Protein AF-A0A437DE95-F1 (afdb_monomer_lite)

pLDDT: mean 77.66, std 19.23, range [30.8, 97.75]

Sequence (355 aa):
MSWLFGLNKGQPEPPPGLPEPPPPPPPPAGGSSGGGDKPKDKWSNFDPTGLERAAQAAKELDKSRHAKEALDLARMQESTSQMEYQTKIKEYEAAVEQLKGDQIRIQGEERRKTLNEETKQHQARAQYQDKLARQRYEDQLRQQQLLNEENLRKQEESVQKQEAMRKATIEHEMELRHKNELMRIEAETKARARVERENADIIREQIRLKAAEHRQTVLESIKTAGAVFGEGFRAFVSDWDKVTATVAGLTLLAVGVYSARNATGVAGRYIEARLGKPSLVRETSRFTVAEAVKHPIKTAKRLKSKPQDALEGVVLSPSLEERVRDIAIATRNTRQKQAYRNISDVALQNRRCRW

Radius of gyration: 76.85 Å; chains: 1; bounding box: 131×128×203 Å

Organism: Oryzias javanicus (NCBI:txid123683)

Secondary structure (DSSP, 8-state):
-----------PPPPPPPPPPPPPPPPPPP-----------TTTT--HHHHHHHHHHHHHHHTSTTHHHHHHHHHHHHHHHHHHHHHHHHHHHHHHHHHHHHHHHHHHHHHHHHHHHHHHHHHHHHHHHHHHHHHHHHHHHHHHHHHHHHHHHHHHHHHHHHHHHHHHHHHHHHHHHHHHHHHHHHHHHHHHHHHHHHSHHHHHHHHHHHHHHHHHHHHHHHHHHHHHHHHHHHHHHH-HHHHHHHHHHHHHHHHHHHHHHHHHHHHHHHHHHHS-----SS------HHHHHH-HHHHHHHHHSPPPPTTTT----HHHHHHHHHHHHHHHHHHHTT--S--SSTTTGGGSS--

Structure (mmCIF, N/CA/C/O backbone):
data_AF-A0A437DE95-F1
#
_entry.id   AF-A0A437DE95-F1
#
loop_
_atom_site.group_PDB
_atom_site.id
_atom_site.type_symbol
_atom_site.label_atom_id
_atom_site.label_alt_id
_atom_site.label_comp_id
_atom_site.label_asym_id
_atom_site.label_entity_id
_atom_site.label_seq_id
_atom_site.pdbx_PDB_ins_code
_atom_site.Cartn_x
_atom_site.Cartn_y
_atom_site.Cartn_z
_atom_site.occupancy
_atom_site.B_iso_or_equiv
_atom_site.auth_seq_id
_atom_site.auth_comp_id
_atom_site.auth_asym_id
_atom_site.auth_atom_id
_atom_site.pdbx_PDB_model_num
ATOM 1 N N . MET A 1 1 ? -0.455 -57.248 46.719 1.00 40.38 1 MET A N 1
ATOM 2 C CA . MET A 1 1 ? 0.486 -56.299 47.343 1.00 40.38 1 MET A CA 1
ATOM 3 C C . MET A 1 1 ? 0.249 -54.913 46.754 1.00 40.38 1 MET A C 1
ATOM 5 O O . MET A 1 1 ? 0.641 -54.675 45.628 1.00 40.38 1 MET A O 1
ATOM 9 N N . SER A 1 2 ? -0.480 -54.083 47.512 1.00 38.78 2 SER A N 1
ATOM 10 C CA . SER A 1 2 ? -0.192 -52.672 47.831 1.00 38.78 2 SER A CA 1
ATOM 11 C C . SER A 1 2 ? 0.014 -51.601 46.733 1.00 38.78 2 SER A C 1
ATOM 13 O O . SER A 1 2 ? 0.866 -51.751 45.865 1.00 38.78 2 SER A O 1
ATOM 15 N N . TRP A 1 3 ? -0.642 -50.453 46.994 1.00 41.38 3 TRP A N 1
ATOM 16 C CA . TRP A 1 3 ? -0.545 -49.084 46.430 1.00 41.38 3 TRP A CA 1
ATOM 17 C C . TRP A 1 3 ? -1.485 -48.791 45.245 1.00 41.38 3 TRP A C 1
ATOM 19 O O . TRP A 1 3 ? -1.182 -49.087 44.098 1.00 41.38 3 TRP A O 1
ATOM 29 N N . LEU A 1 4 ? -2.751 -48.431 45.514 1.00 42.88 4 LEU A N 1
ATOM 30 C CA . LEU A 1 4 ? -3.264 -47.071 45.826 1.00 42.88 4 LEU A CA 1
ATOM 31 C C . LEU A 1 4 ? -2.976 -46.056 44.707 1.00 42.88 4 LEU A C 1
ATOM 33 O O . LEU A 1 4 ? -1.885 -45.512 44.630 1.00 42.88 4 LEU A O 1
ATOM 37 N N . PHE A 1 5 ? -3.860 -45.951 43.710 1.00 43.31 5 PHE A N 1
ATOM 38 C CA . PHE A 1 5 ? -5.094 -45.134 43.658 1.00 43.31 5 PHE A CA 1
ATOM 39 C C . PHE A 1 5 ? -4.836 -43.644 43.389 1.00 43.31 5 PHE A C 1
ATOM 41 O O . PHE A 1 5 ? -4.457 -42.889 44.275 1.00 43.31 5 PHE A O 1
ATOM 48 N N . GLY A 1 6 ? -5.133 -43.234 42.153 1.00 34.38 6 GLY A N 1
ATOM 49 C CA . GLY A 1 6 ? -5.137 -41.837 41.725 1.00 34.38 6 GLY A CA 1
ATOM 50 C C . GLY A 1 6 ? -5.528 -41.655 40.255 1.00 34.38 6 GLY A C 1
ATOM 51 O O . GLY A 1 6 ? -4.858 -40.919 39.543 1.00 34.38 6 GLY A O 1
ATOM 52 N N . LEU A 1 7 ? -6.570 -42.346 39.768 1.00 40.03 7 LEU A N 1
ATOM 53 C CA . LEU A 1 7 ? -7.178 -42.046 38.463 1.00 40.03 7 LEU A CA 1
ATOM 54 C C . LEU A 1 7 ? -8.401 -41.152 38.683 1.00 40.03 7 LEU A C 1
ATOM 56 O O . LEU A 1 7 ? -9.483 -41.623 39.025 1.00 40.03 7 LEU A O 1
ATOM 60 N N . ASN A 1 8 ? -8.198 -39.853 38.486 1.00 42.25 8 ASN A N 1
ATOM 61 C CA . ASN A 1 8 ? -9.253 -38.854 38.456 1.00 42.25 8 ASN A CA 1
ATOM 62 C C . ASN A 1 8 ? -10.024 -38.999 37.132 1.00 42.25 8 ASN A C 1
ATOM 64 O O . ASN A 1 8 ? -9.515 -38.644 36.068 1.00 42.25 8 ASN A O 1
ATOM 68 N N . LYS A 1 9 ? -11.217 -39.596 37.184 1.00 40.34 9 LYS A N 1
ATOM 69 C CA . LYS A 1 9 ? -12.114 -39.763 36.037 1.00 40.34 9 LYS A CA 1
ATOM 70 C C . LYS A 1 9 ? -13.381 -38.972 36.338 1.00 40.34 9 LYS A C 1
ATOM 72 O O . LYS A 1 9 ? -14.122 -39.314 37.254 1.00 40.34 9 LYS A O 1
ATOM 77 N N . GLY A 1 10 ? -13.558 -37.886 35.592 1.00 40.31 10 GLY A N 1
ATOM 78 C CA . GLY A 1 10 ? -14.671 -36.960 35.736 1.00 40.31 10 GLY A CA 1
ATOM 79 C C . GLY A 1 10 ? -16.031 -37.632 35.562 1.00 40.31 10 GLY A C 1
ATOM 80 O O . GLY A 1 10 ? -16.227 -38.468 34.678 1.00 40.31 10 GLY A O 1
ATOM 81 N N . GLN A 1 11 ? -16.964 -37.215 36.411 1.00 36.66 11 GLN A N 1
ATOM 82 C CA . GLN A 1 11 ? -18.400 -37.382 36.240 1.00 36.66 11 GLN A CA 1
ATOM 83 C C . GLN A 1 11 ? -19.061 -35.994 36.156 1.00 36.66 11 GLN A C 1
ATOM 85 O O . GLN A 1 11 ? -18.488 -35.022 36.651 1.00 36.66 11 GLN A O 1
ATOM 90 N N . PRO A 1 12 ? -20.219 -35.897 35.479 1.00 41.31 12 PRO A N 1
ATOM 91 C CA . PRO A 1 12 ? -20.826 -34.643 35.051 1.00 41.31 12 PRO A CA 1
ATOM 92 C C . PRO A 1 12 ? -21.561 -33.944 36.201 1.00 41.31 12 PRO A C 1
ATOM 94 O O . PRO A 1 12 ? -22.186 -34.592 37.039 1.00 41.31 12 PRO A O 1
ATOM 97 N N . GLU A 1 13 ? -21.497 -32.615 36.211 1.00 41.41 13 GLU A N 1
ATOM 98 C CA . GLU A 1 13 ? -22.177 -31.757 37.184 1.00 41.41 13 GLU A CA 1
ATOM 99 C C . GLU A 1 13 ? -23.712 -31.755 36.987 1.00 41.41 13 GLU A C 1
ATOM 101 O O . GLU A 1 13 ? -24.183 -31.598 35.855 1.00 41.41 13 GLU A O 1
ATOM 106 N N . PRO A 1 14 ? -24.516 -31.903 38.060 1.00 48.47 14 PRO A N 1
ATOM 107 C CA . PRO A 1 14 ? -25.940 -31.564 38.080 1.00 48.47 14 PRO A CA 1
ATOM 108 C C . PRO A 1 14 ? -26.159 -30.054 38.368 1.00 48.47 14 PRO A C 1
ATOM 110 O O . PRO A 1 14 ? -25.242 -29.382 38.837 1.00 48.47 14 PRO A O 1
ATOM 113 N N . PRO A 1 15 ? -27.348 -29.489 38.066 1.00 49.81 15 PRO A N 1
ATOM 114 C CA . PRO A 1 15 ? -27.575 -28.039 37.977 1.00 49.81 15 PRO A CA 1
ATOM 115 C C . PRO A 1 15 ? -27.468 -27.310 39.333 1.00 49.81 15 PRO A C 1
ATOM 117 O O . PRO A 1 15 ? -27.673 -27.936 40.375 1.00 49.81 15 PRO A O 1
ATOM 120 N N . PRO A 1 16 ? -27.204 -25.983 39.347 1.00 50.25 16 PRO A N 1
ATOM 121 C CA . PRO A 1 16 ? -26.985 -25.242 40.582 1.00 50.25 16 PRO A CA 1
ATOM 122 C C . PRO A 1 16 ? -28.270 -25.149 41.409 1.00 50.25 16 PRO A C 1
ATOM 124 O O . PRO A 1 16 ? -29.270 -24.562 40.988 1.00 50.25 16 PRO A O 1
ATOM 127 N N . GLY A 1 17 ? -28.211 -25.752 42.596 1.00 44.91 17 GLY A N 1
ATOM 128 C CA . GLY A 1 17 ? -29.190 -25.625 43.664 1.00 44.91 17 GLY A CA 1
ATOM 129 C C . GLY A 1 17 ? -29.107 -24.271 44.371 1.00 44.91 17 GLY A C 1
ATOM 130 O O . GLY A 1 17 ? -28.103 -23.566 44.326 1.00 44.91 17 GLY A O 1
ATOM 131 N N . LEU A 1 18 ? -30.227 -23.930 44.998 1.00 45.94 18 LEU A N 1
ATOM 132 C CA . LEU A 1 18 ? -30.523 -22.717 45.759 1.00 45.94 18 LEU A CA 1
ATOM 133 C C . LEU A 1 18 ? -29.441 -22.370 46.808 1.00 45.94 18 LEU A C 1
ATOM 135 O O . LEU A 1 18 ? -28.833 -23.281 47.367 1.00 45.94 18 LEU A O 1
ATOM 139 N N . PRO A 1 19 ? -29.230 -21.079 47.133 1.00 46.88 19 PRO A N 1
ATOM 140 C CA . PRO A 1 19 ? -28.241 -20.671 48.129 1.00 46.88 19 PRO A CA 1
ATOM 141 C C . PRO A 1 19 ? -28.628 -21.129 49.548 1.00 46.88 19 PRO A C 1
ATOM 143 O O . PRO A 1 19 ? -29.730 -20.843 50.022 1.00 46.88 19 PRO A O 1
ATOM 146 N N . GLU A 1 20 ? -27.699 -21.809 50.227 1.00 49.44 20 GLU A N 1
ATOM 147 C CA . GLU A 1 20 ? -27.746 -22.095 51.668 1.00 49.44 20 GLU A CA 1
ATOM 148 C C . GLU A 1 20 ? -27.709 -20.794 52.500 1.00 49.44 20 GLU A C 1
ATOM 150 O O . GLU A 1 20 ? -27.017 -19.839 52.128 1.00 49.44 20 GLU A O 1
ATOM 155 N N . PRO A 1 21 ? -28.422 -20.727 53.640 1.00 49.84 21 PRO A N 1
ATOM 156 C CA . PRO A 1 21 ? -28.334 -19.598 54.562 1.00 49.84 21 PRO A CA 1
ATOM 157 C C . PRO A 1 21 ? -26.993 -19.594 55.331 1.00 49.84 21 PRO A C 1
ATOM 159 O O . PRO A 1 21 ? -26.462 -20.661 55.644 1.00 49.84 21 PRO A O 1
ATOM 162 N N . PRO A 1 22 ? -26.438 -18.412 55.672 1.00 58.47 22 PRO A N 1
ATOM 163 C CA . PRO A 1 22 ? -25.139 -18.305 56.337 1.00 58.47 22 PRO A CA 1
ATOM 164 C C . PRO A 1 22 ? -25.169 -18.817 57.792 1.00 58.47 22 PRO A C 1
ATOM 166 O O . PRO A 1 22 ? -26.211 -18.735 58.451 1.00 58.47 22 PRO A O 1
ATOM 169 N N . PRO A 1 23 ? -24.028 -19.303 58.326 1.00 59.19 23 PRO A N 1
ATOM 170 C CA . PRO A 1 23 ? -23.931 -19.763 59.708 1.00 59.19 23 PRO A CA 1
ATOM 171 C C . PRO A 1 23 ? -24.075 -18.599 60.710 1.00 59.19 23 PRO A C 1
ATOM 173 O O . PRO A 1 23 ? -23.676 -17.470 60.408 1.00 59.19 23 PRO A O 1
ATOM 176 N N . PRO A 1 24 ? -24.627 -18.850 61.914 1.00 54.25 24 PRO A N 1
ATOM 177 C CA . PRO A 1 24 ? -24.829 -17.816 62.924 1.00 54.25 24 PRO A CA 1
ATOM 178 C C . PRO A 1 24 ? -23.494 -17.308 63.513 1.00 54.25 24 PRO A C 1
ATOM 180 O O . PRO A 1 24 ? -22.538 -18.081 63.623 1.00 54.25 24 PRO A O 1
ATOM 183 N N . PRO A 1 25 ? -23.415 -16.023 63.917 1.00 58.41 25 PRO A N 1
ATOM 184 C CA . PRO A 1 25 ? -22.201 -15.437 64.484 1.00 58.41 25 PRO A CA 1
ATOM 185 C C . PRO A 1 25 ? -21.901 -15.948 65.910 1.00 58.41 25 PRO A C 1
ATOM 187 O O . PRO A 1 25 ? -22.822 -16.344 66.631 1.00 58.41 25 PRO A O 1
ATOM 190 N N . PRO A 1 26 ? -20.623 -15.920 66.345 1.00 56.47 26 PRO A N 1
ATOM 191 C CA . PRO A 1 26 ? -20.221 -16.331 67.691 1.00 56.47 26 PRO A CA 1
ATOM 192 C C . PRO A 1 26 ? -20.694 -15.334 68.772 1.00 56.47 26 PRO A C 1
ATOM 194 O O . PRO A 1 26 ? -20.862 -14.146 68.482 1.00 56.47 26 PRO A O 1
ATOM 197 N N . PRO A 1 27 ? -20.896 -15.788 70.026 1.00 46.00 27 PRO A N 1
ATOM 198 C CA . PRO A 1 27 ? -21.398 -14.943 71.109 1.00 46.00 27 PRO A CA 1
ATOM 199 C C . PRO A 1 27 ? -20.341 -13.925 71.582 1.00 46.00 27 PRO A C 1
ATOM 201 O O . PRO A 1 27 ? -19.143 -14.222 71.540 1.00 46.00 27 PRO A O 1
ATOM 204 N N . PRO A 1 28 ? -20.751 -12.735 72.065 1.00 42.91 28 PRO A N 1
ATOM 205 C CA . PRO A 1 28 ? -19.817 -11.721 72.536 1.00 42.91 28 PRO A CA 1
ATOM 206 C C . PRO A 1 28 ? -19.211 -12.085 73.898 1.00 42.91 28 PRO A C 1
ATOM 208 O O . PRO A 1 28 ? -19.885 -12.590 74.798 1.00 42.91 28 PRO A O 1
ATOM 211 N N . ALA A 1 29 ? -17.917 -11.793 74.031 1.00 39.75 29 ALA A N 1
ATOM 212 C CA . ALA A 1 29 ? -17.139 -11.920 75.255 1.00 39.75 29 ALA A CA 1
ATOM 213 C C . ALA A 1 29 ? -17.596 -10.912 76.323 1.00 39.75 29 ALA A C 1
ATOM 215 O O . ALA A 1 29 ? -17.924 -9.763 76.026 1.00 39.75 29 ALA A O 1
ATOM 216 N N . GLY A 1 30 ? -17.605 -11.372 77.575 1.00 35.47 30 GLY A N 1
ATOM 217 C CA . GLY A 1 30 ? -18.101 -10.638 78.731 1.00 35.47 30 GLY A CA 1
ATOM 218 C C . GLY A 1 30 ? -17.293 -9.392 79.095 1.00 35.47 30 GLY A C 1
ATOM 219 O O . GLY A 1 30 ? -16.063 -9.396 79.103 1.00 35.47 30 GLY A O 1
ATOM 220 N N . GLY A 1 31 ? -18.027 -8.353 79.490 1.00 30.80 31 GLY A N 1
ATOM 221 C CA . GLY A 1 31 ? -17.543 -7.217 80.262 1.00 30.80 31 GLY A CA 1
ATOM 222 C C . GLY A 1 31 ? -18.367 -7.109 81.541 1.00 30.80 31 GLY A C 1
ATOM 223 O O . GLY A 1 31 ? -19.566 -6.853 81.494 1.00 30.80 31 GLY A O 1
ATOM 224 N N . SER A 1 32 ? -17.718 -7.361 82.675 1.00 36.44 32 SER A N 1
ATOM 225 C CA . SER A 1 32 ? -18.261 -7.201 84.024 1.00 36.44 32 SER A CA 1
ATOM 226 C C . SER A 1 32 ? -18.449 -5.718 84.350 1.00 36.44 32 SER A C 1
ATOM 228 O O . SER A 1 32 ? -17.493 -4.950 84.267 1.00 36.44 32 SER A O 1
ATOM 230 N N . SER A 1 33 ? -19.653 -5.325 84.766 1.00 30.98 33 SER A N 1
ATOM 231 C CA . SER A 1 33 ? -19.854 -4.153 85.619 1.00 30.98 33 SER A CA 1
ATOM 232 C C . SER A 1 33 ? -21.145 -4.300 86.424 1.00 30.98 33 SER A C 1
ATOM 234 O O . SER A 1 33 ? -22.241 -4.247 85.879 1.00 30.98 33 SER A O 1
ATOM 236 N N . GLY A 1 34 ? -20.954 -4.547 87.722 1.00 37.53 34 GLY A N 1
ATOM 237 C CA . GLY A 1 34 ? -21.698 -3.966 88.840 1.00 37.53 34 GLY A CA 1
ATOM 238 C C . GLY A 1 34 ? -23.226 -3.929 88.801 1.00 37.53 34 GLY A C 1
ATOM 239 O O . GLY A 1 34 ? -23.822 -3.093 88.133 1.00 37.53 34 GLY A O 1
ATOM 240 N N . GLY A 1 35 ? -23.837 -4.700 89.699 1.00 34.78 35 GLY A N 1
ATOM 241 C CA . GLY A 1 35 ? -25.203 -4.457 90.164 1.00 34.78 35 GLY A CA 1
ATOM 242 C C . GLY A 1 35 ? -25.940 -5.761 90.382 1.00 34.78 35 GLY A C 1
ATOM 243 O O . GLY A 1 35 ? -26.453 -6.344 89.437 1.00 34.78 35 GLY A O 1
ATOM 244 N N . GLY A 1 36 ? -25.923 -6.254 91.620 1.00 49.72 36 GLY A N 1
ATOM 245 C CA . GLY A 1 36 ? -26.588 -7.498 91.972 1.00 49.72 36 GLY A CA 1
ATOM 246 C C . GLY A 1 36 ? -28.084 -7.440 91.696 1.00 49.72 36 GLY A C 1
ATOM 247 O O . GLY A 1 36 ? -28.731 -6.449 92.005 1.00 49.72 36 GLY A O 1
ATOM 248 N N . ASP A 1 37 ? -28.633 -8.541 91.203 1.00 40.69 37 ASP A N 1
ATOM 249 C CA . ASP A 1 37 ? -30.051 -8.816 91.345 1.00 40.69 37 ASP A CA 1
ATOM 250 C C . ASP A 1 37 ? -30.224 -10.316 91.572 1.00 40.69 37 ASP A C 1
ATOM 252 O O . ASP A 1 37 ? -29.889 -11.165 90.743 1.00 40.69 37 ASP A O 1
ATOM 256 N N . LYS A 1 38 ? -30.707 -10.629 92.776 1.00 56.09 38 LYS A N 1
ATOM 257 C CA . LYS A 1 38 ? -31.313 -11.917 93.114 1.00 56.09 38 LYS A CA 1
ATOM 258 C C . LYS A 1 38 ? -32.415 -12.217 92.086 1.00 56.09 38 LYS A C 1
ATOM 260 O O . LYS A 1 38 ? -32.968 -11.271 91.522 1.00 56.09 38 LYS A O 1
ATOM 265 N N . PRO A 1 39 ? -32.802 -13.485 91.859 1.00 53.59 39 PRO A N 1
ATOM 266 C CA . PRO A 1 39 ? -34.022 -13.760 91.108 1.00 53.59 39 PRO A CA 1
ATOM 267 C C . PRO A 1 39 ? -35.163 -12.958 91.750 1.00 53.59 39 PRO A C 1
ATOM 269 O O . PRO A 1 39 ? -35.483 -13.167 92.917 1.00 53.59 39 PRO A O 1
ATOM 272 N N . LYS A 1 40 ? -35.706 -11.970 91.023 1.00 57.91 40 LYS A N 1
ATOM 273 C CA . LYS A 1 40 ? -36.897 -11.226 91.439 1.00 57.91 40 LYS A CA 1
ATOM 274 C C . LYS A 1 40 ? -38.035 -12.228 91.480 1.00 57.91 40 LYS A C 1
ATOM 276 O O . LYS A 1 40 ? -38.632 -12.566 90.457 1.00 57.91 40 LYS A O 1
ATOM 281 N N . ASP A 1 41 ? -38.281 -12.739 92.676 1.00 53.22 41 ASP A N 1
ATOM 282 C CA . ASP A 1 41 ? -39.466 -13.499 93.004 1.00 53.22 41 ASP A CA 1
ATOM 283 C C . ASP A 1 41 ? -40.674 -12.708 92.496 1.00 53.22 41 ASP A C 1
ATOM 285 O O . ASP A 1 41 ? -40.823 -11.522 92.796 1.00 53.22 41 ASP A O 1
ATOM 289 N N . LYS A 1 42 ? -41.556 -13.354 91.725 1.00 58.91 42 LYS A N 1
ATOM 290 C CA . LYS A 1 42 ? -42.776 -12.766 91.125 1.00 58.91 42 LYS A CA 1
ATOM 291 C C . LYS A 1 42 ? -43.753 -12.151 92.151 1.00 58.91 42 LYS A C 1
ATOM 293 O O . LYS A 1 42 ? -44.828 -11.696 91.783 1.00 58.91 42 LYS A O 1
ATOM 298 N N . TRP A 1 43 ? -43.377 -12.146 93.427 1.00 57.00 43 TRP A N 1
ATOM 299 C CA . TRP A 1 43 ? -44.100 -11.625 94.574 1.00 57.00 43 TRP A CA 1
ATOM 300 C C . TRP A 1 43 ? -43.581 -10.256 95.058 1.00 57.00 43 TRP A C 1
ATOM 302 O O . TRP A 1 43 ? -44.243 -9.604 95.858 1.00 57.00 43 TRP A O 1
ATOM 312 N N . SER A 1 44 ? -42.428 -9.764 94.581 1.00 59.69 44 SER A N 1
ATOM 313 C CA . SER A 1 44 ? -41.837 -8.513 95.098 1.00 59.69 44 SER A CA 1
ATOM 314 C C . SER A 1 44 ? -42.558 -7.230 94.660 1.00 59.69 44 SER A C 1
ATOM 316 O O . SER A 1 44 ? -42.284 -6.168 95.208 1.00 59.69 44 SER A O 1
ATOM 318 N N . ASN A 1 45 ? -43.468 -7.317 93.685 1.00 64.00 45 ASN A N 1
ATOM 319 C CA . ASN A 1 45 ? -44.334 -6.210 93.254 1.00 64.00 45 ASN A CA 1
ATOM 320 C C . ASN A 1 45 ? -45.765 -6.338 93.812 1.00 64.00 45 ASN A C 1
ATOM 322 O O . ASN A 1 45 ? -46.669 -5.639 93.358 1.00 64.00 45 ASN A O 1
ATOM 326 N N . PHE A 1 46 ? -45.997 -7.257 94.753 1.00 60.66 46 PHE A N 1
ATOM 327 C CA . PHE A 1 46 ? -47.289 -7.402 95.408 1.00 60.66 46 PHE A CA 1
ATOM 328 C C . PHE A 1 46 ? -47.385 -6.363 96.525 1.00 60.66 46 PHE A C 1
ATOM 330 O O . PHE A 1 46 ? -46.711 -6.493 97.543 1.00 60.66 46 PHE A O 1
ATOM 337 N N . ASP A 1 47 ? -48.177 -5.313 96.315 1.00 71.44 47 ASP A N 1
ATOM 338 C CA . ASP A 1 47 ? -48.425 -4.286 97.325 1.00 71.44 47 ASP A CA 1
ATOM 339 C C . ASP A 1 47 ? -49.604 -4.720 98.222 1.00 71.44 47 ASP A C 1
ATOM 341 O O . ASP A 1 47 ? -50.767 -4.607 97.813 1.00 71.44 47 ASP A O 1
ATOM 345 N N . PRO A 1 48 ? -49.350 -5.239 99.442 1.00 78.88 48 PRO A N 1
ATOM 346 C CA . PRO A 1 48 ? -50.415 -5.689 100.335 1.00 78.88 48 PRO A CA 1
ATOM 347 C C . PRO A 1 48 ? -51.304 -4.527 100.794 1.00 78.88 48 PRO A C 1
ATOM 349 O O . PRO A 1 48 ? -52.473 -4.740 101.112 1.00 78.88 48 PRO A O 1
ATOM 352 N N . THR A 1 49 ? -50.786 -3.293 100.775 1.00 78.38 49 THR A N 1
ATOM 353 C CA . THR A 1 49 ? -51.524 -2.100 101.206 1.00 78.38 49 THR A CA 1
ATOM 354 C C . THR A 1 49 ? -52.555 -1.663 100.169 1.00 78.38 49 THR A C 1
ATOM 356 O O . THR A 1 49 ? -53.641 -1.207 100.528 1.00 78.38 49 THR A O 1
ATOM 359 N N . GLY A 1 50 ? -52.265 -1.864 98.878 1.00 78.88 50 GLY A N 1
ATOM 360 C CA . GLY A 1 50 ? -53.217 -1.633 97.792 1.00 78.88 50 GLY A CA 1
ATOM 361 C C . GLY A 1 50 ? -54.409 -2.587 97.864 1.00 78.88 50 GLY A C 1
ATOM 362 O O . GLY A 1 50 ? -55.547 -2.167 97.663 1.00 78.88 50 GLY A O 1
ATOM 363 N N . LEU A 1 51 ? -54.164 -3.847 98.235 1.00 79.12 51 LEU A N 1
ATOM 364 C CA . LEU A 1 51 ? -55.220 -4.843 98.428 1.00 79.12 51 LEU A CA 1
ATOM 365 C C . LEU A 1 51 ? -56.036 -4.601 99.695 1.00 79.12 51 LEU A C 1
ATOM 367 O O . LEU A 1 51 ? -57.254 -4.748 99.660 1.00 79.12 51 LEU A O 1
ATOM 371 N N . GLU A 1 52 ? -55.401 -4.187 100.791 1.00 80.94 52 GLU A N 1
ATOM 372 C CA . GLU A 1 52 ? -56.118 -3.799 102.007 1.00 80.94 52 GLU A CA 1
ATOM 373 C C . GLU A 1 52 ? -57.010 -2.573 101.759 1.00 80.94 52 GLU A C 1
ATOM 375 O O . GLU A 1 52 ? -58.178 -2.563 102.154 1.00 80.94 52 GLU A O 1
ATOM 380 N N . ARG A 1 53 ? -56.505 -1.583 101.011 1.00 81.81 53 ARG A N 1
ATOM 381 C CA . ARG A 1 53 ? -57.266 -0.396 100.605 1.00 81.81 53 ARG A CA 1
ATOM 382 C C . ARG A 1 53 ? -58.405 -0.745 99.651 1.00 81.81 53 ARG A C 1
ATOM 384 O O . ARG A 1 53 ? -59.512 -0.252 99.837 1.00 81.81 53 ARG A O 1
ATOM 391 N N . ALA A 1 54 ? -58.169 -1.616 98.672 1.00 82.19 54 ALA A N 1
ATOM 392 C CA . ALA A 1 54 ? -59.209 -2.097 97.766 1.00 82.19 54 ALA A CA 1
ATOM 393 C C . ALA A 1 54 ? -60.289 -2.898 98.515 1.00 82.19 54 ALA A C 1
ATOM 395 O O . ALA A 1 54 ? -61.473 -2.742 98.230 1.00 82.19 54 ALA A O 1
ATOM 396 N N . ALA A 1 55 ? -59.908 -3.704 99.512 1.00 80.62 55 ALA A N 1
ATOM 397 C CA . ALA A 1 55 ? -60.837 -4.484 100.328 1.00 80.62 55 ALA A CA 1
ATOM 398 C C . ALA A 1 55 ? -61.667 -3.615 101.293 1.00 80.62 55 ALA A C 1
ATOM 400 O O . ALA A 1 55 ? -62.861 -3.867 101.473 1.00 80.62 55 ALA A O 1
ATOM 401 N N . GLN A 1 56 ? -61.063 -2.592 101.910 1.00 81.44 56 GLN A N 1
ATOM 402 C CA . GLN A 1 56 ? -61.787 -1.596 102.710 1.00 81.44 56 GLN A CA 1
ATOM 403 C C . GLN A 1 56 ? -62.733 -0.770 101.828 1.00 81.44 56 GLN A C 1
ATOM 405 O O . GLN A 1 56 ? -63.915 -0.671 102.153 1.00 81.44 56 GLN A O 1
ATOM 410 N N . ALA A 1 57 ? -62.259 -0.293 100.671 1.00 82.56 57 ALA A N 1
ATOM 411 C CA . ALA A 1 57 ? -63.074 0.431 99.699 1.00 82.56 57 ALA A CA 1
ATOM 412 C C . ALA A 1 57 ? -64.252 -0.414 99.191 1.00 82.56 57 ALA A C 1
ATOM 414 O O . ALA A 1 57 ? -65.367 0.087 99.139 1.00 82.56 57 ALA A O 1
ATOM 415 N N . ALA A 1 58 ? -64.050 -1.704 98.903 1.00 78.38 58 ALA A N 1
ATOM 416 C CA . ALA A 1 58 ? -65.126 -2.614 98.505 1.00 78.38 58 ALA A CA 1
ATOM 417 C C . ALA A 1 58 ? -66.191 -2.786 99.607 1.00 78.38 58 ALA A C 1
ATOM 419 O O . ALA A 1 58 ? -67.384 -2.698 99.326 1.00 78.38 58 ALA A O 1
ATOM 420 N N . LYS A 1 59 ? -65.780 -2.950 100.878 1.00 81.94 59 LYS A N 1
ATOM 421 C CA . LYS A 1 59 ? -66.708 -3.033 102.026 1.00 81.94 59 LYS A CA 1
ATOM 422 C C . LYS A 1 59 ? -67.493 -1.743 102.262 1.00 81.94 59 LYS A C 1
ATOM 424 O O . LYS A 1 59 ? -68.620 -1.797 102.754 1.00 81.94 59 LYS A O 1
ATOM 429 N N . GLU A 1 60 ? -66.889 -0.590 102.000 1.00 81.56 60 GLU A N 1
ATOM 430 C CA . GLU A 1 60 ? -67.558 0.711 102.086 1.00 81.56 60 GLU A CA 1
ATOM 431 C C . GLU A 1 60 ? -68.520 0.927 100.913 1.00 81.56 60 GLU A C 1
ATOM 433 O O . GLU A 1 60 ? -69.627 1.429 101.117 1.00 81.56 60 GLU A O 1
ATOM 438 N N . LEU A 1 61 ? -68.151 0.459 99.717 1.00 78.94 61 LEU A N 1
ATOM 439 C CA . LEU A 1 61 ? -68.991 0.498 98.523 1.00 78.94 61 LEU A CA 1
ATOM 440 C C . LEU A 1 61 ? -70.271 -0.328 98.714 1.00 78.94 61 LEU A C 1
ATOM 442 O O . LEU A 1 61 ? -71.355 0.189 98.446 1.00 78.94 61 LEU A O 1
ATOM 446 N N . ASP A 1 62 ? -70.163 -1.545 99.264 1.00 80.31 62 ASP A N 1
ATOM 447 C CA . ASP A 1 62 ? -71.289 -2.462 99.531 1.00 80.31 62 ASP A CA 1
ATOM 448 C C . ASP A 1 62 ? -72.312 -1.915 100.542 1.00 80.31 62 ASP A C 1
ATOM 450 O O . ASP A 1 62 ? -73.491 -2.267 100.497 1.00 80.31 62 ASP A O 1
ATOM 454 N N . LYS A 1 63 ? -71.888 -1.037 101.461 1.00 85.12 63 LYS A N 1
ATOM 455 C CA . LYS A 1 63 ? -72.787 -0.382 102.431 1.00 85.12 63 LYS A CA 1
ATOM 456 C C . LYS A 1 63 ? -73.565 0.790 101.824 1.00 85.12 63 LYS A C 1
ATOM 458 O O . LYS A 1 63 ? -74.528 1.258 102.434 1.00 85.12 63 LYS A O 1
ATOM 463 N N . SER A 1 64 ? -73.150 1.294 100.659 1.00 83.81 64 SER A N 1
ATOM 464 C CA . SER A 1 64 ? -73.781 2.436 99.993 1.00 83.81 64 SER A CA 1
ATOM 465 C C . SER A 1 64 ? -75.018 2.019 99.182 1.00 83.81 64 SER A C 1
ATOM 467 O O . SER A 1 64 ? -75.104 0.911 98.658 1.00 83.81 64 SER A O 1
ATOM 469 N N . ARG A 1 65 ? -75.996 2.924 99.023 1.00 82.31 65 ARG A N 1
ATOM 470 C CA . ARG A 1 65 ? -77.214 2.658 98.225 1.00 82.31 65 ARG A CA 1
ATOM 471 C C . ARG A 1 65 ? -76.945 2.475 96.721 1.00 82.31 65 ARG A C 1
ATOM 473 O O . ARG A 1 65 ? -77.766 1.858 96.051 1.00 82.31 65 ARG A O 1
ATOM 480 N N . HIS A 1 66 ? -75.811 2.969 96.217 1.00 83.75 66 HIS A N 1
ATOM 481 C CA . HIS A 1 66 ? -75.448 2.995 94.790 1.00 83.75 66 HIS A CA 1
ATOM 482 C C . HIS A 1 66 ? -74.321 2.013 94.430 1.00 83.75 66 HIS A C 1
ATOM 484 O O . HIS A 1 66 ? -73.699 2.142 93.378 1.00 83.75 66 HIS A O 1
ATOM 490 N N . ALA A 1 67 ? -74.060 1.014 95.280 1.00 83.19 67 ALA A N 1
ATOM 491 C CA . ALA A 1 67 ? -72.988 0.034 95.086 1.00 83.19 67 ALA A CA 1
ATOM 492 C C . ALA A 1 67 ? -73.000 -0.602 93.682 1.00 83.19 67 ALA A C 1
ATOM 494 O O . ALA A 1 67 ? -71.960 -0.753 93.049 1.00 83.19 67 ALA A O 1
ATOM 495 N N . LYS A 1 68 ? -74.197 -0.918 93.168 1.00 86.00 68 LYS A N 1
ATOM 496 C CA . LYS A 1 68 ? -74.386 -1.521 91.841 1.00 86.00 68 LYS A CA 1
ATOM 497 C C . LYS A 1 68 ? -73.968 -0.581 90.707 1.00 86.00 68 LYS A C 1
ATOM 499 O O . LYS A 1 68 ? -73.211 -0.987 89.839 1.00 86.00 68 LYS A O 1
ATOM 504 N N . GLU A 1 69 ? -74.392 0.679 90.762 1.00 88.44 69 GLU A N 1
ATOM 505 C CA . GLU A 1 69 ? -74.079 1.691 89.743 1.00 88.44 69 GLU A CA 1
ATOM 506 C C . GLU A 1 69 ? -72.580 2.026 89.723 1.00 88.44 69 GLU A C 1
ATOM 508 O O . GLU A 1 69 ? -71.991 2.179 88.657 1.00 88.44 69 GLU A O 1
ATOM 513 N N . ALA A 1 70 ? -71.935 2.083 90.893 1.00 86.81 70 ALA A N 1
ATOM 514 C CA . ALA A 1 70 ? -70.494 2.302 90.996 1.00 86.81 70 ALA A CA 1
ATOM 515 C C . ALA A 1 70 ? -69.674 1.108 90.468 1.00 86.81 70 ALA A C 1
ATOM 517 O O . ALA A 1 70 ? -68.672 1.315 89.783 1.00 86.81 70 ALA A O 1
ATOM 518 N N . LEU A 1 71 ? -70.109 -0.133 90.727 1.00 87.31 71 LEU A N 1
ATOM 519 C CA . LEU A 1 71 ? -69.498 -1.331 90.140 1.00 87.31 71 LEU A CA 1
ATOM 520 C C . LEU A 1 71 ? -69.689 -1.387 88.620 1.00 87.31 71 LEU A C 1
ATOM 522 O O . LEU A 1 71 ? -68.753 -1.740 87.906 1.00 87.31 71 LEU A O 1
ATOM 526 N N . ASP A 1 72 ? -70.863 -1.005 88.118 1.00 90.12 72 ASP A N 1
ATOM 527 C CA . ASP A 1 72 ? -71.126 -0.933 86.680 1.00 90.12 72 ASP A CA 1
ATOM 528 C C . ASP A 1 72 ? -70.268 0.151 86.007 1.00 90.12 72 ASP A C 1
ATOM 530 O O . ASP A 1 72 ? -69.693 -0.099 84.948 1.00 90.12 72 ASP A O 1
ATOM 534 N N . LEU A 1 73 ? -70.084 1.317 86.637 1.00 90.44 73 LEU A N 1
ATOM 535 C CA . LEU A 1 73 ? -69.162 2.353 86.156 1.00 90.44 73 LEU A CA 1
ATOM 536 C C . LEU A 1 73 ? -67.704 1.883 86.157 1.00 90.44 73 LEU A C 1
ATOM 538 O O . LEU A 1 73 ? -67.005 2.106 85.171 1.00 90.44 73 LEU A O 1
ATOM 542 N N . ALA A 1 74 ? -67.253 1.197 87.211 1.00 90.00 74 ALA A N 1
ATOM 543 C CA . ALA A 1 74 ? -65.914 0.612 87.257 1.00 90.00 74 ALA A CA 1
ATOM 544 C C . ALA A 1 74 ? -65.735 -0.447 86.158 1.00 90.00 74 ALA A C 1
ATOM 546 O O . ALA A 1 74 ? -64.731 -0.455 85.453 1.00 90.00 74 ALA A O 1
ATOM 547 N N . ARG A 1 75 ? -66.750 -1.291 85.931 1.00 93.12 75 ARG A N 1
ATOM 548 C CA . ARG A 1 75 ? -66.754 -2.276 84.842 1.00 93.12 75 ARG A CA 1
ATOM 549 C C . ARG A 1 75 ? -66.688 -1.607 83.469 1.00 93.12 75 ARG A C 1
ATOM 551 O O . ARG A 1 75 ? -65.967 -2.087 82.596 1.00 93.12 75 ARG A O 1
ATOM 558 N N . MET A 1 76 ? -67.399 -0.495 83.283 1.00 93.56 76 MET A N 1
ATOM 559 C CA . MET A 1 76 ? -67.339 0.301 82.057 1.00 93.56 76 MET A CA 1
ATOM 560 C C . MET A 1 76 ? -65.961 0.953 81.874 1.00 93.56 76 MET A C 1
ATOM 562 O O . MET A 1 76 ? -65.406 0.849 80.785 1.00 93.56 76 MET A O 1
ATOM 566 N N . GLN A 1 77 ? -65.365 1.536 82.918 1.00 93.62 77 GLN A N 1
ATOM 567 C CA . GLN A 1 77 ? -64.018 2.129 82.878 1.00 93.62 77 GLN A CA 1
ATOM 568 C C . GLN A 1 77 ? -62.913 1.097 82.605 1.00 93.62 77 GLN A C 1
ATOM 570 O O . GLN A 1 77 ? -61.975 1.367 81.854 1.00 93.62 77 GLN A O 1
ATOM 575 N N . GLU A 1 78 ? -63.031 -0.107 83.162 1.00 92.38 78 GLU A N 1
ATOM 576 C CA . GLU A 1 78 ? -62.135 -1.221 82.843 1.00 92.38 78 GLU A CA 1
ATOM 577 C C . GLU A 1 78 ? -62.314 -1.669 81.393 1.00 92.38 78 GLU A C 1
ATOM 579 O O . GLU A 1 78 ? -61.335 -1.893 80.684 1.00 92.38 78 GLU A O 1
ATOM 584 N N . SER A 1 79 ? -63.556 -1.730 80.902 1.00 94.62 79 SER A N 1
ATOM 585 C CA . SER A 1 79 ? -63.813 -2.056 79.498 1.00 94.62 79 SER A CA 1
ATOM 586 C C . SER A 1 79 ? -63.244 -0.999 78.541 1.00 94.62 79 SER A C 1
ATOM 588 O O . SER A 1 79 ? -62.634 -1.363 77.538 1.00 94.62 79 SER A O 1
ATOM 590 N N . THR A 1 80 ? -63.349 0.298 78.861 1.00 95.62 80 THR A N 1
ATOM 591 C CA . THR A 1 80 ? -62.736 1.365 78.055 1.00 95.62 80 THR A CA 1
ATOM 592 C C . THR A 1 80 ? -61.216 1.305 78.129 1.00 95.62 80 THR A C 1
ATOM 594 O O . THR A 1 80 ? -60.567 1.415 77.096 1.00 95.62 80 THR A O 1
ATOM 597 N N . SER A 1 81 ? -60.646 1.029 79.306 1.00 95.88 81 SER A N 1
ATOM 598 C CA . SER A 1 81 ? -59.195 0.868 79.471 1.00 95.88 81 SER A CA 1
ATOM 599 C C . SER A 1 81 ? -58.669 -0.320 78.662 1.00 95.88 81 SER A C 1
ATOM 601 O O . SER A 1 81 ? -57.670 -0.201 77.957 1.00 95.88 81 SER A O 1
ATOM 603 N N . GLN A 1 82 ? -59.370 -1.459 78.674 1.00 93.31 82 GLN A N 1
ATOM 604 C CA . GLN A 1 82 ? -59.045 -2.610 77.825 1.00 93.31 82 GLN A CA 1
ATOM 605 C C . GLN A 1 82 ? -59.112 -2.257 76.338 1.00 93.31 82 GLN A C 1
ATOM 607 O O . GLN A 1 82 ? -58.226 -2.653 75.580 1.00 93.31 82 GLN A O 1
ATOM 612 N N . MET A 1 83 ? -60.125 -1.493 75.920 1.00 94.94 83 MET A N 1
ATOM 613 C CA . MET A 1 83 ? -60.237 -1.023 74.540 1.00 94.94 83 MET A CA 1
ATOM 614 C C . MET A 1 83 ? -59.083 -0.087 74.162 1.00 94.94 83 MET A C 1
ATOM 616 O O . MET A 1 83 ? -58.514 -0.265 73.091 1.00 94.94 83 MET A O 1
ATOM 620 N N . GLU A 1 84 ? -58.668 0.832 75.035 1.00 95.25 84 GLU A N 1
ATOM 621 C CA . GLU A 1 84 ? -57.498 1.698 74.817 1.00 95.25 84 GLU A CA 1
ATOM 622 C C . GLU A 1 84 ? -56.180 0.913 74.739 1.00 95.25 84 GLU A C 1
ATOM 624 O O . GLU A 1 84 ? -55.293 1.235 73.946 1.00 95.25 84 GLU A O 1
ATOM 629 N N . TYR A 1 85 ? -56.019 -0.141 75.542 1.00 96.19 85 TYR A N 1
ATOM 630 C CA . TYR A 1 85 ? -54.865 -1.027 75.408 1.00 96.19 85 TYR A CA 1
ATOM 631 C C . TYR A 1 85 ? -54.911 -1.802 74.092 1.00 96.19 85 TYR A C 1
ATOM 633 O O . TYR A 1 85 ? -53.880 -1.936 73.437 1.00 96.19 85 TYR A O 1
ATOM 641 N N . GLN A 1 86 ? -56.088 -2.258 73.657 1.00 95.38 86 GLN A N 1
ATOM 642 C CA . GLN A 1 86 ? -56.229 -2.903 72.353 1.00 95.38 86 GLN A CA 1
ATOM 643 C C . GLN A 1 86 ? -55.952 -1.951 71.187 1.00 95.38 86 GLN A C 1
ATOM 645 O O . GLN A 1 86 ? -55.329 -2.377 70.215 1.00 95.38 86 GLN A O 1
ATOM 650 N N . THR A 1 87 ? -56.371 -0.683 71.255 1.00 96.56 87 THR A N 1
ATOM 651 C CA . THR A 1 87 ? -56.026 0.296 70.213 1.00 96.56 87 THR A CA 1
ATOM 652 C C . THR A 1 87 ? -54.523 0.531 70.175 1.00 96.56 87 THR A C 1
ATOM 654 O O . THR A 1 87 ? -53.943 0.446 69.099 1.00 96.56 87 THR A O 1
ATOM 657 N N . LYS A 1 88 ? -53.866 0.695 71.332 1.00 96.81 88 LYS A N 1
ATOM 658 C CA . LYS A 1 88 ? -52.401 0.836 71.409 1.00 96.81 88 LYS A CA 1
ATOM 659 C C . LYS A 1 88 ? -51.670 -0.389 70.865 1.00 96.81 88 LYS A C 1
ATOM 661 O O . LYS A 1 88 ? -50.707 -0.236 70.125 1.00 96.81 88 LYS A O 1
ATOM 666 N N . ILE A 1 89 ? -52.126 -1.604 71.183 1.00 96.56 89 ILE A N 1
ATOM 667 C CA . ILE A 1 89 ? -51.549 -2.839 70.626 1.00 96.56 89 ILE A CA 1
ATOM 668 C C . ILE A 1 89 ? -51.651 -2.825 69.100 1.00 96.56 89 ILE A C 1
ATOM 670 O O . ILE A 1 89 ? -50.643 -3.040 68.436 1.00 96.56 89 ILE A O 1
ATOM 674 N N . LYS A 1 90 ? -52.822 -2.496 68.544 1.00 96.94 90 LYS A N 1
ATOM 675 C CA . LYS A 1 90 ? -53.019 -2.412 67.088 1.00 96.94 90 LYS A CA 1
ATOM 676 C C . LYS A 1 90 ? -52.176 -1.313 66.441 1.00 96.94 90 LYS A C 1
ATOM 678 O O . LYS A 1 90 ? -51.670 -1.506 65.341 1.00 96.94 90 LYS A O 1
ATOM 683 N N . GLU A 1 91 ? -51.994 -0.176 67.110 1.00 96.38 91 GLU A N 1
ATOM 684 C CA . GLU A 1 91 ? -51.098 0.893 66.654 1.00 96.38 91 GLU A CA 1
ATOM 685 C C . GLU A 1 91 ? -49.636 0.429 66.628 1.00 96.38 91 GLU A C 1
ATOM 687 O O . GLU A 1 91 ? -48.933 0.675 65.648 1.00 96.38 91 GLU A O 1
ATOM 692 N N . TYR A 1 92 ? -49.181 -0.292 67.657 1.00 97.06 92 TYR A N 1
ATOM 693 C CA . TYR A 1 92 ? -47.839 -0.876 67.677 1.00 97.06 92 TYR A CA 1
ATOM 694 C C . TYR A 1 92 ? -47.670 -1.976 66.631 1.00 97.06 92 TYR A C 1
ATOM 696 O O . TYR A 1 92 ? -46.630 -2.032 65.980 1.00 97.06 92 TYR A O 1
ATOM 704 N N . GLU A 1 93 ? -48.675 -2.826 66.431 1.00 96.56 93 GLU A N 1
ATOM 705 C CA . GLU A 1 93 ? -48.674 -3.835 65.371 1.00 96.56 93 GLU A CA 1
ATOM 706 C C . GLU A 1 93 ? -48.560 -3.174 63.993 1.00 96.56 93 GLU A C 1
ATOM 708 O O . GLU A 1 93 ? -47.672 -3.537 63.222 1.00 96.56 93 GLU A O 1
ATOM 713 N N . ALA A 1 94 ? -49.353 -2.133 63.724 1.00 96.69 94 ALA A N 1
ATOM 714 C CA . ALA A 1 94 ? -49.265 -1.360 62.488 1.00 96.69 94 ALA A CA 1
ATOM 715 C C . ALA A 1 94 ? -47.890 -0.687 62.318 1.00 96.69 94 ALA A C 1
ATOM 717 O O . ALA A 1 94 ? -47.317 -0.715 61.228 1.00 96.69 94 ALA A O 1
ATOM 718 N N . ALA A 1 95 ? -47.316 -0.127 63.387 1.00 96.69 95 ALA A N 1
ATOM 719 C CA . ALA A 1 95 ? -45.975 0.457 63.354 1.00 96.69 95 ALA A CA 1
ATOM 720 C C . ALA A 1 95 ? -44.892 -0.601 63.064 1.00 96.69 95 ALA A C 1
ATOM 722 O O . ALA A 1 95 ? -43.973 -0.359 62.281 1.00 96.69 95 ALA A O 1
ATOM 723 N N . VAL A 1 96 ? -45.011 -1.800 63.640 1.00 97.06 96 VAL A N 1
ATOM 724 C CA . VAL A 1 96 ? -44.104 -2.924 63.369 1.00 97.06 96 VAL A CA 1
ATOM 725 C C . VAL A 1 96 ? -44.240 -3.404 61.924 1.00 97.06 96 VAL A C 1
ATOM 727 O O . VAL A 1 96 ? -43.232 -3.715 61.289 1.00 97.06 96 VAL A O 1
ATOM 730 N N . GLU A 1 97 ? -45.454 -3.458 61.380 1.00 95.25 97 GLU A N 1
ATOM 731 C CA . GLU A 1 97 ? -45.680 -3.793 59.972 1.00 95.25 97 GLU A CA 1
ATOM 732 C C . GLU A 1 97 ? -45.071 -2.756 59.024 1.00 95.25 97 GLU A C 1
ATOM 734 O O . GLU A 1 97 ? -44.426 -3.137 58.044 1.00 95.25 97 GLU A O 1
ATOM 739 N N . GLN A 1 98 ? -45.181 -1.462 59.342 1.00 95.75 98 GLN A N 1
ATOM 740 C CA . GLN A 1 98 ? -44.522 -0.398 58.579 1.00 95.75 98 GLN A CA 1
ATOM 741 C C . GLN A 1 98 ? -42.996 -0.544 58.604 1.00 95.75 98 GLN A C 1
ATOM 743 O O . GLN A 1 98 ? -42.368 -0.527 57.546 1.00 95.75 98 GLN A O 1
ATOM 748 N N . LEU A 1 99 ? -42.402 -0.788 59.778 1.00 96.81 99 LEU A N 1
ATOM 749 C CA . LEU A 1 99 ? -40.957 -1.010 59.908 1.00 96.81 99 LEU A CA 1
ATOM 750 C C . LEU A 1 99 ? -40.485 -2.243 59.128 1.00 96.81 99 LEU A C 1
ATOM 752 O O . LEU A 1 99 ? -39.434 -2.203 58.488 1.00 96.81 99 LEU A O 1
ATOM 756 N N . LYS A 1 100 ? -41.266 -3.331 59.131 1.00 97.25 100 LYS A N 1
ATOM 757 C CA . LYS A 1 100 ? -40.988 -4.514 58.300 1.00 97.25 100 LYS A CA 1
ATOM 758 C C . LYS A 1 100 ? -41.062 -4.178 56.808 1.00 97.25 100 LYS A C 1
ATOM 760 O O . LYS A 1 100 ? -40.204 -4.621 56.046 1.00 97.25 100 LYS A O 1
ATOM 765 N N . GLY A 1 101 ? -42.048 -3.383 56.392 1.00 97.19 101 GLY A N 1
ATOM 766 C CA . GLY A 1 101 ? -42.172 -2.893 55.019 1.00 97.19 101 GLY A CA 1
ATOM 767 C C . GLY A 1 101 ? -40.958 -2.069 54.581 1.00 97.19 101 GLY A C 1
ATOM 768 O O . GLY A 1 101 ? -40.383 -2.329 53.521 1.00 97.19 101 GLY A O 1
ATOM 769 N N . ASP A 1 102 ? -40.512 -1.135 55.423 1.00 96.06 102 ASP A N 1
ATOM 770 C CA . ASP A 1 102 ? -39.318 -0.326 55.169 1.00 96.06 102 ASP A CA 1
ATOM 771 C C . ASP A 1 102 ? -38.043 -1.169 55.137 1.00 96.06 102 ASP A C 1
ATOM 773 O O . ASP A 1 102 ? -37.209 -0.979 54.253 1.00 96.06 102 ASP A O 1
ATOM 777 N N . GLN A 1 103 ? -37.910 -2.156 56.025 1.00 96.31 103 GLN A N 1
ATOM 778 C CA . GLN A 1 103 ? -36.776 -3.078 56.015 1.00 96.31 103 GLN A CA 1
ATOM 779 C C . GLN A 1 103 ? -36.701 -3.868 54.701 1.00 96.31 103 GLN A C 1
ATOM 781 O O . GLN A 1 103 ? -35.628 -3.970 54.107 1.00 96.31 103 GLN A O 1
ATOM 786 N N . ILE A 1 104 ? -37.831 -4.388 54.211 1.00 96.81 104 ILE A N 1
ATOM 787 C CA . ILE A 1 104 ? -37.896 -5.094 52.922 1.00 96.81 104 ILE A CA 1
ATOM 788 C C . ILE A 1 104 ? -37.540 -4.147 51.773 1.00 96.81 104 ILE A C 1
ATOM 790 O O . ILE A 1 104 ? -36.813 -4.538 50.857 1.00 96.81 104 ILE A O 1
ATOM 794 N N . ARG A 1 105 ? -38.014 -2.896 51.820 1.00 96.25 105 ARG A N 1
ATOM 795 C CA . ARG A 1 105 ? -37.699 -1.887 50.803 1.00 96.25 105 ARG A CA 1
ATOM 796 C C . ARG A 1 105 ? -36.206 -1.567 50.774 1.00 96.25 105 ARG A C 1
ATOM 798 O O . A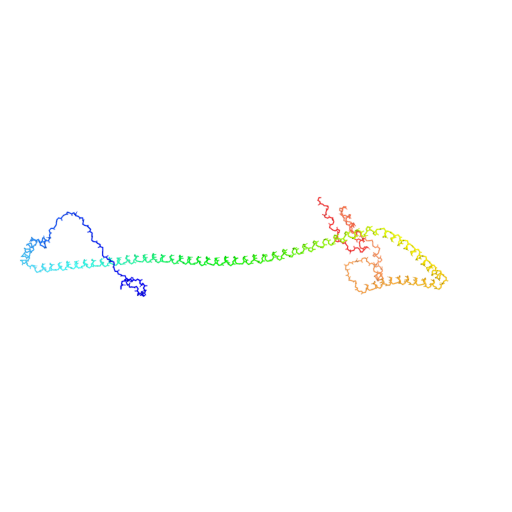RG A 1 105 ? -35.612 -1.634 49.702 1.00 96.25 105 ARG A O 1
ATOM 805 N N . ILE A 1 106 ? -35.594 -1.309 51.930 1.00 97.12 106 ILE A N 1
ATOM 806 C CA . ILE A 1 106 ? -34.156 -1.025 52.056 1.00 97.12 106 ILE A CA 1
ATOM 807 C C . ILE A 1 106 ? -33.331 -2.216 51.554 1.00 97.12 106 ILE A C 1
ATOM 809 O O . ILE A 1 106 ? -32.457 -2.040 50.709 1.00 97.12 106 ILE A O 1
ATOM 813 N N . GLN A 1 107 ? -33.663 -3.442 51.973 1.00 96.38 107 GLN A N 1
ATOM 814 C CA . GLN A 1 107 ? -32.984 -4.649 51.484 1.00 96.38 107 GLN A CA 1
ATOM 815 C C . GLN A 1 107 ? -33.153 -4.838 49.970 1.00 96.38 107 GLN A C 1
ATOM 817 O O . GLN A 1 107 ? -32.223 -5.256 49.279 1.00 96.38 107 GLN A O 1
ATOM 822 N N . GLY A 1 108 ? -34.334 -4.532 49.431 1.00 96.31 108 GLY A N 1
ATOM 823 C CA . GLY A 1 108 ? -34.594 -4.559 47.995 1.00 96.31 108 GLY A CA 1
ATOM 824 C C . GLY A 1 108 ? -33.756 -3.533 47.230 1.00 96.31 108 GLY A C 1
ATOM 825 O O . GLY A 1 108 ? -33.231 -3.843 46.161 1.00 96.31 108 GLY A O 1
ATOM 826 N N . GLU A 1 109 ? -33.594 -2.329 47.775 1.00 95.38 109 GLU A N 1
ATOM 827 C CA . GLU A 1 109 ? -32.757 -1.277 47.198 1.00 95.38 109 GLU A CA 1
ATOM 828 C C . GLU A 1 109 ? -31.268 -1.625 47.244 1.00 95.38 109 GLU A C 1
ATOM 830 O O . GLU A 1 109 ? -30.574 -1.432 46.246 1.00 95.38 109 GLU A O 1
ATOM 835 N N . GLU A 1 110 ? -30.779 -2.184 48.350 1.00 95.38 110 GLU A N 1
ATOM 836 C CA . GLU A 1 110 ? -29.398 -2.661 48.465 1.00 95.38 110 GLU A CA 1
ATOM 837 C C . GLU A 1 110 ? -29.109 -3.769 47.453 1.00 95.38 110 GLU A C 1
ATOM 839 O O . GLU A 1 110 ? -28.154 -3.657 46.687 1.00 95.38 110 GLU A O 1
ATOM 844 N N . ARG A 1 111 ? -29.989 -4.773 47.342 1.00 95.44 111 ARG A N 1
ATOM 845 C CA . ARG A 1 111 ? -29.859 -5.837 46.331 1.00 95.44 111 ARG A CA 1
ATOM 846 C C . ARG A 1 111 ? -29.884 -5.297 44.904 1.00 95.44 111 ARG A C 1
ATOM 848 O O . ARG A 1 111 ? -29.159 -5.780 44.043 1.00 95.44 111 ARG A O 1
ATOM 855 N N . ARG A 1 112 ? -30.707 -4.284 44.618 1.00 95.94 112 ARG A N 1
ATOM 856 C CA . ARG A 1 112 ? -30.710 -3.635 43.295 1.00 95.94 112 ARG A CA 1
ATOM 857 C C . ARG A 1 112 ? -29.401 -2.902 43.028 1.00 95.94 112 ARG A C 1
ATOM 859 O O . ARG A 1 112 ? -28.914 -2.942 41.902 1.00 95.94 112 ARG A O 1
ATOM 866 N N . LYS A 1 113 ? -28.828 -2.240 44.036 1.00 96.94 113 LYS A N 1
ATOM 867 C CA . LYS A 1 113 ? -27.526 -1.570 43.915 1.00 96.94 113 LYS A CA 1
ATOM 868 C C . LYS A 1 113 ? -26.412 -2.582 43.653 1.00 96.94 113 LYS A C 1
ATOM 870 O O . LYS A 1 113 ? -25.673 -2.383 42.693 1.00 96.94 113 LYS A O 1
ATOM 875 N N . THR A 1 114 ? -26.355 -3.688 44.397 1.00 96.94 114 THR A N 1
ATOM 876 C CA . THR A 1 114 ? -25.340 -4.733 44.176 1.00 96.94 114 THR A CA 1
ATOM 877 C C . THR A 1 114 ? -25.484 -5.372 42.797 1.00 96.94 114 THR A C 1
ATOM 879 O O . THR A 1 114 ? -24.507 -5.440 42.058 1.00 96.94 114 THR A O 1
ATOM 882 N N . LEU A 1 115 ? -26.704 -5.727 42.377 1.00 96.38 115 LEU A N 1
ATOM 883 C CA . LEU A 1 115 ? -26.955 -6.273 41.037 1.00 96.38 115 LEU A CA 1
ATOM 884 C C . LEU A 1 115 ? -26.575 -5.285 39.923 1.00 96.38 115 LEU A C 1
ATOM 886 O O . LEU A 1 115 ? -26.027 -5.674 38.891 1.00 96.38 115 LEU A O 1
ATOM 890 N N . ASN A 1 116 ? -26.828 -3.989 40.113 1.00 97.00 116 ASN A N 1
ATOM 891 C CA . ASN A 1 116 ? -26.424 -2.960 39.154 1.00 97.00 116 ASN A CA 1
ATOM 892 C C . ASN A 1 116 ? -24.898 -2.807 39.069 1.00 97.00 116 ASN A C 1
ATOM 894 O O . ASN A 1 116 ? -24.361 -2.535 37.996 1.00 97.00 116 ASN A O 1
ATOM 898 N N . GLU A 1 117 ? -24.181 -2.955 40.178 1.00 96.75 117 GLU A N 1
ATOM 899 C CA . GLU A 1 117 ? -22.718 -2.911 40.184 1.00 96.75 117 GLU A CA 1
ATOM 900 C C . GLU A 1 117 ? -22.117 -4.169 39.558 1.00 96.75 117 GLU A C 1
ATOM 902 O O . GLU A 1 117 ? -21.228 -4.064 38.712 1.00 96.75 117 GLU A O 1
ATOM 907 N N . GLU A 1 118 ? -22.650 -5.344 39.885 1.00 96.06 118 GLU A N 1
ATOM 908 C CA . GLU A 1 118 ? -22.260 -6.613 39.273 1.00 96.06 118 GLU A CA 1
ATOM 909 C C . GLU A 1 118 ? -22.488 -6.588 37.762 1.00 96.06 118 GLU A C 1
ATOM 911 O O . GLU A 1 118 ? -21.571 -6.880 36.998 1.00 96.06 118 GLU A O 1
ATOM 916 N N . THR A 1 119 ? -23.666 -6.166 37.297 1.00 96.62 119 THR A N 1
ATOM 917 C CA . THR A 1 119 ? -23.961 -6.069 35.856 1.00 96.62 119 THR A CA 1
ATOM 918 C C . THR A 1 119 ? -23.028 -5.093 35.143 1.00 96.62 119 THR A C 1
ATOM 920 O O . THR A 1 119 ? -22.540 -5.414 34.059 1.00 96.62 119 THR A O 1
ATOM 923 N N . LYS A 1 120 ? -22.688 -3.951 35.759 1.00 97.38 120 LYS A N 1
ATOM 924 C CA . LYS A 1 120 ? -21.665 -3.033 35.227 1.00 97.38 120 LYS A CA 1
ATOM 925 C C . LYS A 1 120 ? -20.291 -3.695 35.140 1.00 97.38 120 LYS A C 1
ATOM 927 O O . LYS A 1 120 ? -19.621 -3.560 34.117 1.00 97.38 120 LYS A O 1
ATOM 932 N N . GLN A 1 121 ? -19.867 -4.425 36.173 1.00 96.69 121 GLN A N 1
ATOM 933 C CA . GLN A 1 121 ? -18.597 -5.156 36.152 1.00 96.69 121 GLN A CA 1
ATOM 934 C C . GLN A 1 121 ? -18.596 -6.258 35.086 1.00 96.69 121 GLN A C 1
ATOM 936 O O . GLN A 1 121 ? -17.617 -6.400 34.354 1.00 96.69 121 GLN A O 1
ATOM 941 N N . HIS A 1 122 ? -19.692 -7.003 34.949 1.00 97.12 122 HIS A N 1
ATOM 942 C CA . HIS A 1 122 ? -19.863 -8.020 33.914 1.00 97.12 122 HIS A CA 1
ATOM 943 C C . HIS A 1 122 ? -19.818 -7.412 32.513 1.00 97.12 122 HIS A C 1
ATOM 945 O O . HIS A 1 122 ? -19.097 -7.920 31.656 1.00 97.12 122 HIS A O 1
ATOM 951 N N . GLN A 1 123 ? -20.506 -6.292 32.290 1.00 97.12 123 GLN A N 1
ATOM 952 C CA . GLN A 1 123 ? -20.477 -5.580 31.016 1.00 97.12 123 GLN A CA 1
ATOM 953 C C . GLN A 1 123 ? -19.069 -5.057 30.698 1.00 97.12 123 GLN A C 1
ATOM 955 O O . GLN A 1 123 ? -18.599 -5.217 29.574 1.00 97.12 123 GLN A O 1
ATOM 960 N N . ALA A 1 124 ? -18.365 -4.489 31.682 1.00 97.44 124 ALA A N 1
ATOM 961 C CA . ALA A 1 124 ? -16.991 -4.023 31.513 1.00 97.44 124 ALA A CA 1
ATOM 962 C C . ALA A 1 124 ? -16.028 -5.177 31.184 1.00 97.44 124 ALA A C 1
ATOM 964 O O . ALA A 1 124 ? -15.207 -5.055 30.273 1.00 97.44 124 ALA A O 1
ATOM 965 N N . ARG A 1 125 ? -16.157 -6.321 31.873 1.00 97.75 125 ARG A N 1
ATOM 966 C CA . ARG A 1 125 ? -15.377 -7.537 31.589 1.00 97.75 125 ARG A CA 1
ATOM 967 C C . ARG A 1 125 ? -15.664 -8.069 30.186 1.00 97.75 125 ARG A C 1
ATOM 969 O O . ARG A 1 125 ? -14.714 -8.365 29.467 1.00 97.75 125 ARG A O 1
ATOM 976 N N . ALA A 1 126 ? -16.931 -8.129 29.776 1.00 97.44 126 ALA A N 1
ATOM 977 C CA . ALA A 1 126 ? -17.323 -8.570 28.438 1.00 97.44 126 ALA A CA 1
ATOM 978 C C . ALA A 1 126 ? -16.741 -7.654 27.347 1.00 97.44 126 ALA A C 1
ATOM 980 O O . ALA A 1 126 ? -16.072 -8.128 26.434 1.00 97.44 126 ALA A O 1
ATOM 981 N N . GLN A 1 127 ? -16.879 -6.332 27.493 1.00 97.12 127 GLN A N 1
ATOM 982 C CA . GLN A 1 127 ? -16.296 -5.367 26.551 1.00 97.12 127 GLN A CA 1
ATOM 983 C C . GLN A 1 127 ? -14.768 -5.455 26.487 1.00 97.12 127 GLN A C 1
ATOM 985 O O . GLN A 1 127 ? -14.175 -5.282 25.422 1.00 97.12 127 GLN A O 1
ATOM 990 N N . TYR A 1 128 ? -14.109 -5.690 27.623 1.00 97.25 128 TYR A N 1
ATOM 991 C CA . TYR A 1 128 ? -12.660 -5.851 27.666 1.00 97.25 128 TYR A CA 1
ATOM 992 C C . TYR A 1 128 ? -12.215 -7.136 26.959 1.00 97.25 128 TYR A C 1
ATOM 994 O O . TYR A 1 128 ? -11.274 -7.107 26.166 1.00 97.25 128 TYR A O 1
ATOM 1002 N N . GLN A 1 129 ? -12.929 -8.243 27.173 1.00 96.62 129 GLN A N 1
ATOM 1003 C CA . GLN A 1 129 ? -12.686 -9.499 26.464 1.00 96.62 129 GLN A CA 1
ATOM 1004 C C . GLN A 1 129 ? -12.898 -9.354 24.953 1.00 96.62 129 GLN A C 1
ATOM 1006 O O . GLN A 1 129 ? -12.052 -9.823 24.190 1.00 96.62 129 GLN A O 1
ATOM 1011 N N . ASP A 1 130 ? -13.939 -8.639 24.521 1.00 97.25 130 ASP A N 1
ATOM 1012 C CA . ASP A 1 130 ? -14.184 -8.340 23.106 1.00 97.25 130 ASP A CA 1
ATOM 1013 C C . ASP A 1 130 ? -13.052 -7.512 22.491 1.00 97.25 130 ASP A C 1
ATOM 1015 O O . ASP A 1 130 ? -12.570 -7.826 21.401 1.00 97.25 130 ASP A O 1
ATOM 1019 N N . LYS A 1 131 ? -12.579 -6.472 23.191 1.00 96.69 131 LYS A N 1
ATOM 1020 C CA . LYS A 1 131 ? -11.428 -5.670 22.741 1.00 96.69 131 LYS A CA 1
ATOM 1021 C C . LYS A 1 131 ? -10.175 -6.530 22.595 1.00 96.69 131 LYS A C 1
ATOM 1023 O O . LYS A 1 131 ? -9.509 -6.451 21.567 1.00 96.69 131 LYS A O 1
ATOM 1028 N N . LEU A 1 132 ? -9.885 -7.386 23.574 1.00 97.00 132 LEU A N 1
ATOM 1029 C CA . LEU A 1 132 ? -8.751 -8.310 23.511 1.00 97.00 132 LEU A CA 1
ATOM 1030 C C . LEU A 1 132 ? -8.902 -9.353 22.398 1.00 97.00 132 LEU A C 1
ATOM 1032 O O . LEU A 1 132 ? -7.906 -9.774 21.816 1.00 97.00 132 LEU A O 1
ATOM 1036 N N . ALA A 1 133 ? -10.118 -9.821 22.116 1.00 96.69 133 ALA A N 1
ATOM 1037 C CA . ALA A 1 133 ? -10.374 -10.750 21.018 1.00 96.69 133 ALA A CA 1
ATOM 1038 C C . ALA A 1 133 ? -10.127 -10.080 19.659 1.00 96.69 133 ALA A C 1
ATOM 1040 O O . ALA A 1 133 ? -9.454 -10.661 18.810 1.00 96.69 133 ALA A O 1
ATOM 1041 N N . ARG A 1 134 ? -10.587 -8.833 19.485 1.00 96.81 134 ARG A N 1
ATOM 1042 C CA . ARG A 1 134 ? -10.309 -8.031 18.284 1.00 96.81 134 ARG A CA 1
ATOM 1043 C C . ARG A 1 134 ? -8.817 -7.768 18.109 1.00 96.81 134 ARG A C 1
ATOM 1045 O O . ARG A 1 134 ? -8.305 -8.008 17.027 1.00 96.81 134 ARG A O 1
ATOM 1052 N N . GLN A 1 135 ? -8.115 -7.375 19.173 1.00 96.81 135 GLN A N 1
ATOM 1053 C CA . GLN A 1 135 ? -6.662 -7.169 19.131 1.00 96.81 135 GLN A CA 1
ATOM 1054 C C . GLN A 1 135 ? -5.912 -8.450 18.747 1.00 96.81 135 GLN A C 1
ATOM 1056 O O . GLN A 1 135 ? -5.100 -8.423 17.832 1.00 96.81 135 GLN A O 1
ATOM 1061 N N . ARG A 1 136 ? -6.241 -9.596 19.362 1.00 97.12 136 ARG A N 1
ATOM 1062 C CA . ARG A 1 136 ? -5.645 -10.893 18.993 1.00 97.12 136 ARG A CA 1
ATOM 1063 C C . ARG A 1 136 ? -5.888 -11.247 17.527 1.00 97.12 136 ARG A C 1
ATOM 1065 O O . ARG A 1 136 ? -4.985 -11.759 16.873 1.00 97.12 136 ARG A O 1
ATOM 1072 N N . TYR A 1 137 ? -7.088 -10.980 17.017 1.00 96.19 137 TYR A N 1
ATOM 1073 C CA . TYR A 1 137 ? -7.426 -11.228 15.618 1.00 96.19 137 TYR A CA 1
ATOM 1074 C C . TYR A 1 137 ? -6.666 -10.293 14.664 1.00 96.19 137 TYR A C 1
ATOM 1076 O O . TYR A 1 137 ? -6.113 -10.749 13.666 1.00 96.19 137 TYR A O 1
ATOM 1084 N N . GLU A 1 138 ? -6.582 -9.000 14.989 1.00 97.31 138 GLU A N 1
ATOM 1085 C CA . GLU A 1 138 ? -5.797 -8.023 14.229 1.00 97.31 138 GLU A CA 1
ATOM 1086 C C . GLU A 1 138 ? -4.309 -8.385 14.199 1.00 97.31 138 GLU A C 1
ATOM 1088 O O . GLU A 1 138 ? -3.692 -8.337 13.137 1.00 97.31 138 GLU A O 1
ATOM 1093 N N . ASP A 1 139 ? -3.737 -8.790 15.333 1.00 97.44 139 ASP A N 1
ATOM 1094 C CA . ASP A 1 139 ? -2.331 -9.183 15.417 1.00 97.44 139 ASP A CA 1
ATOM 1095 C C . ASP A 1 139 ? -2.055 -10.466 14.622 1.00 97.44 139 ASP A C 1
ATOM 1097 O O . ASP A 1 139 ? -1.052 -10.538 13.913 1.00 97.44 139 ASP A O 1
ATOM 1101 N N . GLN A 1 140 ? -2.966 -11.446 14.650 1.00 96.44 140 GLN A N 1
ATOM 1102 C CA . GLN A 1 140 ? -2.880 -12.633 13.791 1.00 96.44 140 GLN A CA 1
ATOM 1103 C C . GLN A 1 140 ? -2.932 -12.270 12.303 1.00 96.44 140 GLN A C 1
ATOM 1105 O O . GLN A 1 140 ? -2.157 -12.808 11.510 1.00 96.44 140 GLN A O 1
ATOM 1110 N N . LEU A 1 141 ? -3.815 -11.346 11.913 1.00 97.06 141 LEU A N 1
ATOM 1111 C CA . LEU A 1 141 ? -3.925 -10.905 10.524 1.00 97.06 141 LEU A CA 1
ATOM 1112 C C . LEU A 1 141 ? -2.672 -10.139 10.080 1.00 97.06 141 LEU A C 1
ATOM 1114 O O . LEU A 1 141 ? -2.151 -10.410 9.000 1.00 97.06 141 LEU A O 1
ATOM 1118 N N . ARG A 1 142 ? -2.144 -9.239 10.921 1.00 97.38 142 ARG A N 1
ATOM 1119 C CA . ARG A 1 142 ? -0.872 -8.543 10.660 1.00 97.38 142 ARG A CA 1
ATOM 1120 C C . ARG A 1 142 ? 0.283 -9.525 10.523 1.00 97.38 142 ARG A C 1
ATOM 1122 O O . ARG A 1 142 ? 1.078 -9.390 9.602 1.00 97.38 142 ARG A O 1
ATOM 1129 N N . GLN A 1 143 ? 0.368 -10.533 11.392 1.00 96.75 143 GLN A N 1
ATOM 1130 C CA . GLN A 1 143 ? 1.392 -11.573 11.282 1.00 96.75 143 GLN A CA 1
ATOM 1131 C C . GLN A 1 143 ? 1.280 -12.339 9.958 1.00 96.75 143 GLN A C 1
ATOM 1133 O O . GLN A 1 143 ? 2.293 -12.542 9.296 1.00 96.75 143 GLN A O 1
ATOM 1138 N N . GLN A 1 144 ? 0.070 -12.710 9.522 1.00 95.81 144 GLN A N 1
ATOM 1139 C CA . GLN A 1 144 ? -0.117 -13.340 8.209 1.00 95.81 144 GLN A CA 1
ATOM 1140 C C . GLN A 1 144 ? 0.286 -12.419 7.052 1.00 95.81 144 GLN A C 1
ATOM 1142 O O . GLN A 1 144 ? 0.917 -12.881 6.104 1.00 95.81 144 GLN A O 1
ATOM 1147 N N . GLN A 1 145 ? -0.045 -11.127 7.124 1.00 96.12 145 GLN A N 1
ATOM 1148 C CA . GLN A 1 145 ? 0.359 -10.145 6.115 1.00 96.12 145 GLN A CA 1
ATOM 1149 C C . GLN A 1 145 ? 1.881 -10.024 6.031 1.00 96.12 145 GLN A C 1
ATOM 1151 O O . GLN A 1 145 ? 2.422 -10.156 4.939 1.00 96.12 145 GLN A O 1
ATOM 1156 N N . LEU A 1 146 ? 2.569 -9.879 7.166 1.00 97.62 146 LEU A N 1
ATOM 1157 C CA . LEU A 1 146 ? 4.032 -9.815 7.212 1.00 97.62 146 LEU A CA 1
ATOM 1158 C C . LEU A 1 146 ? 4.678 -11.083 6.643 1.00 97.62 146 LEU A C 1
ATOM 1160 O O . LEU A 1 146 ? 5.602 -10.992 5.844 1.00 97.62 146 LEU A O 1
ATOM 1164 N N . LEU A 1 147 ? 4.163 -12.268 6.985 1.00 97.62 147 LEU A N 1
ATOM 1165 C CA . LEU A 1 147 ? 4.659 -13.527 6.420 1.00 97.62 147 LEU A CA 1
ATOM 1166 C C . LEU A 1 147 ? 4.448 -13.597 4.900 1.00 97.62 147 LEU A C 1
ATOM 1168 O O . LEU A 1 147 ? 5.330 -14.056 4.174 1.00 97.62 147 LEU A O 1
ATOM 1172 N N . ASN A 1 148 ? 3.303 -13.128 4.401 1.00 96.62 148 ASN A N 1
ATOM 1173 C CA . ASN A 1 148 ? 3.030 -13.070 2.966 1.00 96.62 148 ASN A CA 1
ATOM 1174 C C . ASN A 1 148 ? 3.948 -12.069 2.253 1.00 96.62 148 ASN A C 1
ATOM 1176 O O . ASN A 1 148 ? 4.498 -12.398 1.203 1.00 96.62 148 ASN A O 1
ATOM 1180 N N . GLU A 1 149 ? 4.161 -10.888 2.832 1.00 96.62 149 GLU A N 1
ATOM 1181 C CA . GLU A 1 149 ? 5.090 -9.878 2.320 1.00 96.62 149 GLU A CA 1
ATOM 1182 C C . GLU A 1 149 ? 6.529 -10.394 2.305 1.00 96.62 149 GLU A C 1
ATOM 1184 O O . GLU A 1 149 ? 7.215 -10.255 1.298 1.00 96.62 149 GLU A O 1
ATOM 1189 N N . GLU A 1 150 ? 6.992 -11.051 3.369 1.00 96.62 150 GLU A N 1
ATOM 1190 C CA . GLU A 1 150 ? 8.316 -11.675 3.399 1.00 96.62 150 GLU A CA 1
ATOM 1191 C C . GLU A 1 150 ? 8.464 -12.764 2.333 1.00 96.62 150 GLU A C 1
ATOM 1193 O O . GLU A 1 150 ? 9.514 -12.871 1.698 1.00 96.62 150 GLU A O 1
ATOM 1198 N N . ASN A 1 151 ? 7.423 -13.569 2.112 1.00 96.19 151 ASN A N 1
ATOM 1199 C CA . ASN A 1 151 ? 7.429 -14.593 1.071 1.00 96.19 151 ASN A CA 1
ATOM 1200 C C . ASN A 1 151 ? 7.473 -13.977 -0.333 1.00 96.19 151 ASN A C 1
ATOM 1202 O O . ASN A 1 151 ? 8.234 -14.458 -1.173 1.00 96.19 151 ASN A O 1
ATOM 1206 N N . LEU A 1 152 ? 6.713 -12.908 -0.584 1.00 95.88 152 LEU A N 1
ATOM 1207 C CA . LEU A 1 152 ? 6.758 -12.164 -1.844 1.00 95.88 152 LEU A CA 1
ATOM 1208 C C . LEU A 1 152 ? 8.121 -11.502 -2.045 1.00 95.88 152 LEU A C 1
ATOM 1210 O O . LEU A 1 152 ? 8.719 -11.676 -3.100 1.00 95.88 152 LEU A O 1
ATOM 1214 N N . ARG A 1 153 ? 8.678 -10.852 -1.019 1.00 96.38 153 ARG A N 1
ATOM 1215 C CA . ARG A 1 153 ? 10.021 -10.259 -1.076 1.00 96.38 153 ARG A CA 1
ATOM 1216 C C . ARG A 1 153 ? 11.093 -11.302 -1.370 1.00 96.38 153 ARG A C 1
ATOM 1218 O O . ARG A 1 153 ? 11.942 -11.066 -2.217 1.00 96.38 153 ARG A O 1
ATOM 1225 N N . LYS A 1 154 ? 11.040 -12.483 -0.746 1.00 96.69 154 LYS A N 1
ATOM 1226 C CA . LYS A 1 154 ? 11.963 -13.590 -1.062 1.00 96.69 154 LYS A CA 1
ATOM 1227 C C . LYS A 1 154 ? 11.806 -14.068 -2.508 1.00 96.69 154 LYS A C 1
ATOM 1229 O O . LYS A 1 154 ? 12.809 -14.374 -3.154 1.00 96.69 154 LYS A O 1
ATOM 1234 N N . GLN A 1 155 ? 10.578 -14.123 -3.030 1.00 94.19 155 GLN A N 1
ATOM 1235 C CA . GLN A 1 155 ? 10.328 -14.451 -4.437 1.00 94.19 155 GLN A CA 1
ATOM 1236 C C . GLN A 1 155 ? 10.898 -13.375 -5.365 1.00 94.19 155 GLN A C 1
ATOM 1238 O O . GLN A 1 155 ? 11.656 -13.715 -6.272 1.00 94.19 155 GLN A O 1
ATOM 1243 N N . GLU A 1 156 ? 10.625 -12.098 -5.103 1.00 94.50 156 GLU A N 1
ATOM 1244 C CA . GLU A 1 156 ? 11.174 -10.964 -5.850 1.00 94.50 156 GLU A CA 1
ATOM 1245 C C . GLU A 1 156 ? 12.702 -10.965 -5.824 1.00 94.50 156 GLU A C 1
ATOM 1247 O O . GLU A 1 156 ? 13.324 -10.885 -6.877 1.00 94.50 156 GLU A O 1
ATOM 1252 N N . GLU A 1 157 ? 13.325 -11.148 -4.660 1.00 95.31 157 GLU A N 1
ATOM 1253 C CA . GLU A 1 157 ? 14.780 -11.259 -4.529 1.00 95.31 157 GLU A CA 1
ATOM 1254 C C . GLU A 1 157 ? 15.332 -12.452 -5.315 1.00 95.31 157 GLU A C 1
ATOM 1256 O O . GLU A 1 157 ? 16.399 -12.358 -5.922 1.00 95.31 157 GLU A O 1
ATOM 1261 N N . SER A 1 158 ? 14.623 -13.585 -5.332 1.00 94.44 158 SER A N 1
ATOM 1262 C CA . SER A 1 158 ? 15.040 -14.754 -6.110 1.00 94.44 158 SER A CA 1
ATOM 1263 C C . SER A 1 158 ? 14.958 -14.501 -7.619 1.00 94.44 158 SER A C 1
ATOM 1265 O O . SER A 1 158 ? 15.885 -14.864 -8.345 1.00 94.44 158 SER A O 1
ATOM 1267 N N . VAL A 1 159 ? 13.907 -13.819 -8.086 1.00 96.25 159 VAL A N 1
ATOM 1268 C CA . VAL A 1 159 ? 13.731 -13.437 -9.494 1.00 96.25 159 VAL A CA 1
ATOM 1269 C C . VAL A 1 159 ? 14.762 -12.385 -9.884 1.00 96.25 159 VAL A C 1
ATOM 1271 O O . VAL A 1 159 ? 15.443 -12.552 -10.890 1.00 96.25 159 VAL A O 1
ATOM 1274 N N . GLN A 1 160 ? 14.976 -11.368 -9.051 1.00 95.38 160 GLN A N 1
ATOM 1275 C CA . GLN A 1 160 ? 16.007 -10.353 -9.259 1.00 95.38 160 GLN A CA 1
ATOM 1276 C C . GLN A 1 160 ? 17.403 -10.972 -9.332 1.00 95.38 160 GLN A C 1
ATOM 1278 O O . GLN A 1 160 ? 18.180 -10.601 -10.206 1.00 95.38 160 GLN A O 1
ATOM 1283 N N . LYS A 1 161 ? 17.728 -11.954 -8.478 1.00 95.50 161 LYS A N 1
ATOM 1284 C CA . LYS A 1 161 ? 19.000 -12.691 -8.564 1.00 95.50 161 LYS A CA 1
ATOM 1285 C C . LYS A 1 161 ? 19.118 -13.460 -9.879 1.00 95.50 161 LYS A C 1
ATOM 1287 O O . LYS A 1 161 ? 20.174 -13.421 -10.505 1.00 95.50 161 LYS A O 1
ATOM 1292 N N . GLN A 1 162 ? 18.054 -14.126 -10.329 1.00 93.62 162 GLN A N 1
ATOM 1293 C CA . GLN A 1 162 ? 18.052 -14.833 -11.616 1.00 93.62 162 GLN A CA 1
ATOM 1294 C C . GLN A 1 162 ? 18.209 -13.873 -12.801 1.00 93.62 162 GLN A C 1
ATOM 1296 O O . GLN A 1 162 ? 18.994 -14.141 -13.711 1.00 93.62 162 GLN A O 1
ATOM 1301 N N . GLU A 1 163 ? 17.505 -12.743 -12.789 1.00 93.25 163 GLU A N 1
ATOM 1302 C CA . GLU A 1 163 ? 17.625 -11.709 -13.814 1.00 93.25 163 GLU A CA 1
ATOM 1303 C C . GLU A 1 163 ? 19.002 -11.052 -13.807 1.00 93.25 163 GLU A C 1
ATOM 1305 O O . GLU A 1 163 ? 19.573 -10.851 -14.875 1.00 93.25 163 GLU A O 1
ATOM 1310 N N . ALA A 1 164 ? 19.567 -10.762 -12.634 1.00 95.19 164 ALA A N 1
ATOM 1311 C CA . ALA A 1 164 ? 20.915 -10.224 -12.505 1.00 95.19 164 ALA A CA 1
ATOM 1312 C C . ALA A 1 164 ? 21.959 -11.206 -13.051 1.00 95.19 164 ALA A C 1
ATOM 1314 O O . ALA A 1 164 ? 22.838 -10.791 -13.800 1.00 95.19 164 ALA A O 1
ATOM 1315 N N . MET A 1 165 ? 21.831 -12.510 -12.771 1.00 92.88 165 MET A N 1
ATOM 1316 C CA . MET A 1 165 ? 22.719 -13.519 -13.361 1.00 92.88 165 MET A CA 1
ATOM 1317 C C . MET A 1 165 ? 22.576 -13.604 -14.888 1.00 92.88 165 MET A C 1
ATOM 1319 O O . MET A 1 165 ? 23.579 -13.717 -15.592 1.00 92.88 165 MET A O 1
ATOM 1323 N N . ARG A 1 166 ? 21.351 -13.508 -15.425 1.00 94.44 166 ARG A N 1
ATOM 1324 C CA . ARG A 1 166 ? 21.113 -13.468 -16.882 1.00 94.44 166 ARG A CA 1
ATOM 1325 C C . ARG A 1 166 ? 21.677 -12.203 -17.530 1.00 94.44 166 ARG A C 1
ATOM 1327 O O . ARG A 1 166 ? 22.286 -12.280 -18.588 1.00 94.44 166 ARG A O 1
ATOM 1334 N N . LYS A 1 167 ? 21.506 -11.042 -16.898 1.00 95.38 167 LYS A N 1
ATOM 1335 C CA . LYS A 1 167 ? 22.075 -9.778 -17.381 1.00 95.38 167 LYS A CA 1
ATOM 1336 C C . LYS A 1 167 ? 23.597 -9.825 -17.358 1.00 95.38 167 LYS A C 1
ATOM 1338 O O . LYS A 1 167 ? 24.200 -9.577 -18.390 1.00 95.38 167 LYS A O 1
ATOM 1343 N N . ALA A 1 168 ? 24.199 -10.259 -16.252 1.00 95.75 168 ALA A N 1
ATOM 1344 C CA . ALA A 1 168 ? 25.650 -10.374 -16.127 1.00 95.75 168 ALA A CA 1
ATOM 1345 C C . ALA A 1 168 ? 26.257 -11.351 -17.150 1.00 95.75 168 ALA A C 1
ATOM 1347 O O . ALA A 1 168 ? 27.324 -11.085 -17.695 1.00 95.75 168 ALA A O 1
ATOM 1348 N N . THR A 1 169 ? 25.581 -12.466 -17.453 1.00 94.62 169 THR A N 1
ATOM 1349 C CA . THR A 1 169 ? 26.038 -13.404 -18.498 1.00 94.62 169 THR A CA 1
ATOM 1350 C C . THR A 1 169 ? 25.947 -12.795 -19.895 1.00 94.62 169 THR A C 1
ATOM 1352 O O . THR A 1 169 ? 26.918 -12.872 -20.643 1.00 94.62 169 THR A O 1
ATOM 1355 N N . ILE A 1 170 ? 24.842 -12.121 -20.231 1.00 94.56 170 ILE A N 1
ATOM 1356 C CA . ILE A 1 170 ? 24.690 -11.425 -21.519 1.00 94.56 170 ILE A CA 1
ATOM 1357 C C . ILE A 1 170 ? 25.705 -10.285 -21.654 1.00 94.56 170 ILE A C 1
ATOM 1359 O O . ILE A 1 170 ? 26.333 -10.148 -22.700 1.00 94.56 170 ILE A O 1
ATOM 1363 N N . GLU A 1 171 ? 25.887 -9.476 -20.612 1.00 92.62 171 GLU A N 1
ATOM 1364 C CA . GLU A 1 171 ? 26.876 -8.396 -20.582 1.00 92.62 171 GLU A CA 1
ATOM 1365 C C . GLU A 1 171 ? 28.283 -8.951 -20.792 1.00 92.62 171 GLU A C 1
ATOM 1367 O O . GLU A 1 171 ? 29.009 -8.456 -21.650 1.00 92.62 171 GLU A O 1
ATOM 1372 N N . HIS A 1 172 ? 28.639 -10.040 -20.106 1.00 95.94 172 HIS A N 1
ATOM 1373 C CA . HIS A 1 172 ? 29.930 -10.693 -20.289 1.00 95.94 172 HIS A CA 1
ATOM 1374 C C . HIS A 1 172 ? 30.122 -11.228 -21.716 1.00 95.94 172 HIS A C 1
ATOM 1376 O O . HIS A 1 172 ? 31.178 -11.031 -22.319 1.00 95.94 172 HIS A O 1
ATOM 1382 N N . GLU A 1 173 ? 29.101 -11.863 -22.298 1.00 94.31 173 GLU A N 1
ATOM 1383 C CA . GLU A 1 173 ? 29.143 -12.319 -23.690 1.00 94.31 173 GLU A CA 1
ATOM 1384 C C . GLU A 1 173 ? 29.292 -11.155 -24.676 1.00 94.31 173 GLU A C 1
ATOM 1386 O O . GLU A 1 173 ? 30.089 -11.236 -25.614 1.00 94.31 173 GLU A O 1
ATOM 1391 N N . MET A 1 174 ? 28.557 -10.062 -24.468 1.00 93.12 174 MET A N 1
ATOM 1392 C CA . MET A 1 174 ? 28.628 -8.866 -25.305 1.00 93.12 174 MET A CA 1
ATOM 1393 C C . MET A 1 174 ? 29.980 -8.168 -25.175 1.00 93.12 174 MET A C 1
ATOM 1395 O O . MET A 1 174 ? 30.553 -7.779 -26.189 1.00 93.12 174 MET A O 1
ATOM 1399 N N . GLU A 1 175 ? 30.538 -8.069 -23.970 1.00 94.81 175 GLU A N 1
ATOM 1400 C CA . GLU A 1 175 ? 31.888 -7.551 -23.752 1.00 94.81 175 GLU A CA 1
ATOM 1401 C C . GLU A 1 175 ? 32.941 -8.404 -24.458 1.00 94.81 175 GLU A C 1
ATOM 1403 O O . GLU A 1 175 ? 33.853 -7.864 -25.084 1.00 94.81 175 GLU A O 1
ATOM 1408 N N . LEU A 1 176 ? 32.830 -9.733 -24.386 1.00 95.56 176 LEU A N 1
ATOM 1409 C CA . LEU A 1 176 ? 33.739 -10.630 -25.095 1.00 95.56 176 LEU A CA 1
ATOM 1410 C C . LEU A 1 176 ? 33.598 -10.482 -26.611 1.00 95.56 176 LEU A C 1
ATOM 1412 O O . LEU A 1 176 ? 34.612 -10.429 -27.308 1.00 95.56 176 LEU A O 1
ATOM 1416 N N . ARG A 1 177 ? 32.375 -10.383 -27.145 1.00 92.94 177 ARG A N 1
ATOM 1417 C CA . ARG A 1 177 ? 32.147 -10.120 -28.577 1.00 92.94 177 ARG A CA 1
ATOM 1418 C C . ARG A 1 177 ? 32.732 -8.779 -28.991 1.00 92.94 177 ARG A C 1
ATOM 1420 O O . ARG A 1 177 ? 33.489 -8.737 -29.953 1.00 92.94 177 ARG A O 1
ATOM 1427 N N . HIS A 1 178 ? 32.481 -7.729 -28.216 1.00 95.31 178 HIS A N 1
ATOM 1428 C CA . HIS A 1 178 ? 33.006 -6.396 -28.478 1.00 95.31 178 HIS A CA 1
ATOM 1429 C C . HIS A 1 178 ? 34.539 -6.375 -28.463 1.00 95.31 178 HIS A C 1
ATOM 1431 O O . HIS A 1 178 ? 35.156 -5.837 -29.378 1.00 95.31 178 HIS A O 1
ATOM 1437 N N . LYS A 1 179 ? 35.175 -7.035 -27.486 1.00 95.62 179 LYS A N 1
ATOM 1438 C CA . LYS A 1 179 ? 36.639 -7.192 -27.442 1.00 95.62 179 LYS A CA 1
ATOM 1439 C C . LYS A 1 179 ? 37.161 -7.956 -28.659 1.00 95.62 179 LYS A C 1
ATOM 1441 O O . LYS A 1 179 ? 38.150 -7.542 -29.255 1.00 95.62 179 LYS A O 1
ATOM 1446 N N . ASN A 1 180 ? 36.500 -9.040 -29.065 1.00 95.62 180 ASN A N 1
ATOM 1447 C CA . ASN A 1 180 ? 36.887 -9.799 -30.257 1.00 95.62 180 ASN A CA 1
ATOM 1448 C C . ASN A 1 180 ? 36.728 -8.981 -31.551 1.00 95.62 180 ASN A C 1
ATOM 1450 O O . ASN A 1 180 ? 37.601 -9.031 -32.417 1.00 95.62 180 ASN A O 1
ATOM 1454 N N . GLU A 1 181 ? 35.641 -8.222 -31.690 1.00 93.94 181 GLU A N 1
ATOM 1455 C CA . GLU A 1 181 ? 35.396 -7.333 -32.830 1.00 93.94 181 GLU A CA 1
ATOM 1456 C C . GLU A 1 181 ? 36.422 -6.206 -32.890 1.00 93.94 181 GLU A C 1
ATOM 1458 O O . GLU A 1 181 ? 37.010 -5.988 -33.946 1.00 93.94 181 GLU A O 1
ATOM 1463 N N . LEU A 1 182 ? 36.711 -5.557 -31.760 1.00 96.00 182 LEU A N 1
ATOM 1464 C CA . LEU A 1 182 ? 37.763 -4.549 -31.670 1.00 96.00 182 LEU A CA 1
ATOM 1465 C C . LEU A 1 182 ? 39.113 -5.119 -32.094 1.00 96.00 182 LEU A C 1
ATOM 1467 O O . LEU A 1 182 ? 39.773 -4.535 -32.944 1.00 96.00 182 LEU A O 1
ATOM 1471 N N . MET A 1 183 ? 39.495 -6.294 -31.589 1.00 95.50 183 MET A N 1
ATOM 1472 C CA . MET A 1 183 ? 40.759 -6.934 -31.966 1.00 95.50 183 MET A CA 1
ATOM 1473 C C . MET A 1 183 ? 40.814 -7.280 -33.462 1.00 95.50 183 MET A C 1
ATOM 1475 O O . MET A 1 183 ? 41.864 -7.125 -34.088 1.00 95.50 183 MET A O 1
ATOM 1479 N N . ARG A 1 184 ? 39.695 -7.706 -34.066 1.00 95.94 184 ARG A N 1
ATOM 1480 C CA . ARG A 1 184 ? 39.604 -7.953 -35.516 1.00 95.94 184 ARG A CA 1
ATOM 1481 C C . ARG A 1 184 ? 39.713 -6.665 -36.325 1.00 95.94 184 ARG A C 1
ATOM 1483 O O . ARG A 1 184 ? 40.498 -6.627 -37.267 1.00 95.94 184 ARG A O 1
ATOM 1490 N N . ILE A 1 185 ? 38.976 -5.622 -35.948 1.00 93.94 185 ILE A N 1
ATOM 1491 C CA . ILE A 1 185 ? 39.017 -4.312 -36.610 1.00 93.94 185 ILE A CA 1
ATOM 1492 C C . ILE A 1 185 ? 40.414 -3.709 -36.476 1.00 93.94 185 ILE A C 1
ATOM 1494 O O . ILE A 1 185 ? 40.964 -3.202 -37.449 1.00 93.94 185 ILE A O 1
ATOM 1498 N N . GLU A 1 186 ? 41.040 -3.798 -35.307 1.00 95.50 186 GLU A N 1
ATOM 1499 C CA . GLU A 1 186 ? 42.417 -3.361 -35.107 1.00 95.50 186 GLU A CA 1
ATOM 1500 C C . GLU A 1 186 ? 43.401 -4.130 -35.989 1.00 95.50 186 GLU A C 1
ATOM 1502 O O . GLU A 1 186 ? 44.292 -3.525 -36.583 1.00 95.50 186 GLU A O 1
ATOM 1507 N N . ALA A 1 187 ? 43.266 -5.453 -36.091 1.00 95.38 187 ALA A N 1
ATOM 1508 C CA . ALA A 1 187 ? 44.119 -6.257 -36.959 1.00 95.38 187 ALA A CA 1
ATOM 1509 C C . ALA A 1 187 ? 43.912 -5.900 -38.439 1.00 95.38 187 ALA A C 1
ATOM 1511 O O . ALA A 1 187 ? 44.885 -5.721 -39.170 1.00 95.38 187 ALA A O 1
ATOM 1512 N N . GLU A 1 188 ? 42.661 -5.737 -38.871 1.00 92.88 188 GLU A N 1
ATOM 1513 C CA . GLU A 1 188 ? 42.313 -5.387 -40.245 1.00 92.88 188 GLU A CA 1
ATOM 1514 C C . GLU A 1 188 ? 42.777 -3.975 -40.609 1.00 92.88 188 GLU A C 1
ATOM 1516 O O . GLU A 1 188 ? 43.394 -3.779 -41.651 1.00 92.88 188 GLU A O 1
ATOM 1521 N N . THR A 1 189 ? 42.549 -2.988 -39.744 1.00 93.81 189 THR A N 1
ATOM 1522 C CA . THR A 1 189 ? 43.019 -1.610 -39.954 1.00 93.81 189 THR A CA 1
ATOM 1523 C C . THR A 1 189 ? 44.542 -1.542 -39.988 1.00 93.81 189 THR A C 1
ATOM 1525 O O . THR A 1 189 ? 45.098 -0.901 -40.878 1.00 93.81 189 THR A O 1
ATOM 1528 N N . LYS A 1 190 ? 45.239 -2.263 -39.098 1.00 95.25 190 LYS A N 1
ATOM 1529 C CA . LYS A 1 190 ? 46.706 -2.383 -39.132 1.00 95.25 190 LYS A CA 1
ATOM 1530 C C . LYS A 1 190 ? 47.188 -3.063 -40.418 1.00 95.25 190 LYS A C 1
ATOM 1532 O O . LYS A 1 190 ? 48.197 -2.630 -40.972 1.00 95.25 190 LYS A O 1
ATOM 1537 N N . ALA A 1 191 ? 46.491 -4.089 -40.909 1.00 92.62 191 ALA A N 1
ATOM 1538 C CA . ALA A 1 191 ? 46.826 -4.765 -42.164 1.00 92.62 191 ALA A CA 1
ATOM 1539 C C . ALA A 1 191 ? 46.601 -3.851 -43.378 1.00 92.62 191 ALA A C 1
ATOM 1541 O O . ALA A 1 191 ? 47.512 -3.676 -44.184 1.00 92.62 191 ALA A O 1
ATOM 1542 N N . ARG A 1 192 ? 45.439 -3.194 -43.467 1.00 90.94 192 ARG A N 1
ATOM 1543 C CA . ARG A 1 192 ? 45.123 -2.209 -44.513 1.00 90.94 192 ARG A CA 1
ATOM 1544 C C . ARG A 1 192 ? 46.141 -1.071 -44.534 1.00 90.94 192 ARG A C 1
ATOM 1546 O O . ARG A 1 192 ? 46.670 -0.762 -45.592 1.00 90.94 192 ARG A O 1
ATOM 1553 N N . ALA A 1 193 ? 46.512 -0.536 -43.371 1.00 90.81 193 ALA A N 1
ATOM 1554 C CA . ALA A 1 193 ? 47.532 0.506 -43.273 1.00 90.81 193 ALA A CA 1
ATOM 1555 C C . ALA A 1 193 ? 48.915 0.053 -43.784 1.00 90.81 193 ALA A C 1
ATOM 1557 O O . ALA A 1 193 ? 49.676 0.877 -44.287 1.00 90.81 193 ALA A O 1
ATOM 1558 N N . ARG A 1 194 ? 49.270 -1.236 -43.667 1.00 90.81 194 ARG A N 1
ATOM 1559 C CA . ARG A 1 194 ? 50.507 -1.784 -44.259 1.00 90.81 194 ARG A CA 1
ATOM 1560 C C . ARG A 1 194 ? 50.387 -1.930 -45.774 1.00 90.81 194 ARG A C 1
ATOM 1562 O O . ARG A 1 194 ? 51.267 -1.463 -46.486 1.00 90.81 194 ARG A O 1
ATOM 1569 N N . VAL A 1 195 ? 49.270 -2.479 -46.250 1.00 89.94 195 VAL A N 1
ATOM 1570 C CA . VAL A 1 195 ? 48.985 -2.636 -47.685 1.00 89.94 195 VAL A CA 1
ATOM 1571 C C . VAL A 1 195 ? 48.976 -1.283 -48.398 1.00 89.94 195 VAL A C 1
ATOM 1573 O O . VAL A 1 195 ? 49.559 -1.149 -49.465 1.00 89.94 195 VAL A O 1
ATOM 1576 N N . GLU A 1 196 ? 48.372 -0.253 -47.806 1.00 85.56 196 GLU A N 1
ATOM 1577 C CA . GLU A 1 196 ? 48.366 1.102 -48.368 1.00 85.56 196 GLU A CA 1
ATOM 1578 C C . GLU A 1 196 ? 49.767 1.721 -48.431 1.00 85.56 196 GLU A C 1
ATOM 1580 O O . GLU A 1 196 ? 50.059 2.463 -49.366 1.00 85.56 196 GLU A O 1
ATOM 1585 N N . ARG A 1 197 ? 50.653 1.401 -47.477 1.00 88.19 197 ARG A N 1
ATOM 1586 C CA . ARG A 1 197 ? 52.053 1.854 -47.510 1.00 88.19 197 ARG A CA 1
ATOM 1587 C C . ARG A 1 197 ? 52.840 1.170 -48.620 1.00 88.19 197 ARG A C 1
ATOM 1589 O O . ARG A 1 197 ? 53.556 1.852 -49.342 1.00 88.19 197 ARG A O 1
ATOM 1596 N N . GLU A 1 198 ? 52.694 -0.143 -48.760 1.00 87.19 198 GLU A N 1
ATOM 1597 C CA . GLU A 1 198 ? 53.392 -0.930 -49.785 1.00 87.19 198 GLU A CA 1
ATOM 1598 C C . GLU A 1 198 ? 52.867 -0.616 -51.196 1.00 87.19 198 GLU A C 1
ATOM 1600 O O . GLU A 1 198 ? 53.643 -0.505 -52.142 1.00 87.19 198 GLU A O 1
ATOM 1605 N N . ASN A 1 199 ? 51.563 -0.365 -51.337 1.00 85.44 199 ASN A N 1
ATOM 1606 C CA . ASN A 1 199 ? 50.936 -0.051 -52.622 1.00 85.44 199 ASN A CA 1
ATOM 1607 C C . ASN A 1 199 ? 50.966 1.439 -52.987 1.00 85.44 199 ASN A C 1
ATOM 1609 O O . ASN A 1 199 ? 50.521 1.798 -54.078 1.00 85.44 199 ASN A O 1
ATOM 1613 N N . ALA A 1 200 ? 51.475 2.320 -52.121 1.00 87.69 200 ALA A N 1
ATOM 1614 C CA . ALA A 1 200 ? 51.497 3.760 -52.377 1.00 87.69 200 ALA A CA 1
ATOM 1615 C C . ALA A 1 200 ? 52.233 4.106 -53.680 1.00 87.69 200 ALA A C 1
ATOM 1617 O O . ALA A 1 200 ? 51.777 4.965 -54.440 1.00 87.69 200 ALA A O 1
ATOM 1618 N N . ASP A 1 201 ? 53.343 3.425 -53.959 1.00 82.56 201 ASP A N 1
ATOM 1619 C CA . ASP A 1 201 ? 54.157 3.697 -55.142 1.00 82.56 201 ASP A CA 1
ATOM 1620 C C . ASP A 1 201 ? 53.504 3.156 -56.421 1.00 82.56 201 ASP A C 1
ATOM 1622 O O . ASP A 1 201 ? 53.384 3.895 -57.399 1.00 82.56 201 ASP A O 1
ATOM 1626 N N . ILE A 1 202 ? 52.924 1.951 -56.374 1.00 82.94 202 ILE A N 1
ATOM 1627 C CA . ILE A 1 202 ? 52.154 1.374 -57.490 1.00 82.94 202 ILE A CA 1
ATOM 1628 C C . ILE A 1 202 ? 50.932 2.245 -57.816 1.00 82.94 202 ILE A C 1
ATOM 1630 O O . ILE A 1 202 ? 50.647 2.517 -58.981 1.00 82.94 20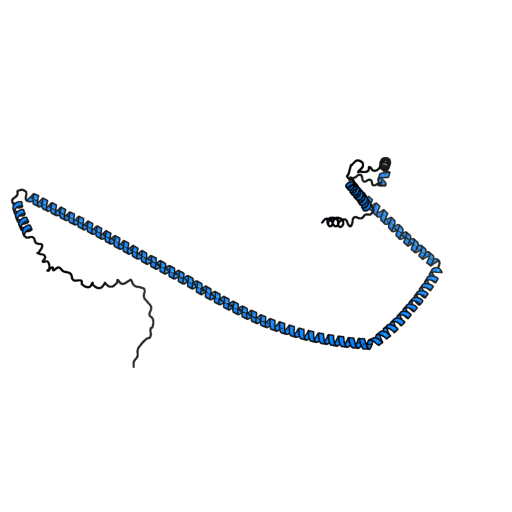2 ILE A O 1
ATOM 1634 N N . ILE A 1 203 ? 50.217 2.738 -56.800 1.00 87.31 203 ILE A N 1
ATOM 1635 C CA . ILE A 1 203 ? 49.046 3.606 -56.990 1.00 87.31 203 ILE A CA 1
ATOM 1636 C C . ILE A 1 203 ? 49.459 4.941 -57.618 1.00 87.31 203 ILE A C 1
ATOM 1638 O O . ILE A 1 203 ? 48.775 5.435 -58.514 1.00 87.31 203 ILE A O 1
ATOM 1642 N N . ARG A 1 204 ? 50.586 5.531 -57.202 1.00 86.00 204 ARG A N 1
ATOM 1643 C CA . ARG A 1 204 ? 51.110 6.759 -57.827 1.00 86.00 204 ARG A CA 1
ATOM 1644 C C . ARG A 1 204 ? 51.431 6.541 -59.299 1.00 86.00 204 ARG A C 1
ATOM 1646 O O . ARG A 1 204 ? 51.110 7.399 -60.122 1.00 86.00 204 ARG A O 1
ATOM 1653 N N . GLU A 1 205 ? 52.045 5.411 -59.627 1.00 85.88 205 GLU A N 1
ATOM 1654 C CA . GLU A 1 205 ? 52.355 5.046 -61.008 1.00 85.88 205 GLU A CA 1
ATOM 1655 C C . GLU A 1 205 ? 51.081 4.827 -61.829 1.00 85.88 205 GLU A C 1
ATOM 1657 O O . GLU A 1 205 ? 50.941 5.421 -62.898 1.00 85.88 205 GLU A O 1
ATOM 1662 N N . GLN A 1 206 ? 50.093 4.104 -61.298 1.00 87.69 206 GLN A N 1
ATOM 1663 C CA . GLN A 1 206 ? 48.791 3.924 -61.945 1.00 87.69 206 GLN A CA 1
ATOM 1664 C C . GLN A 1 206 ? 48.048 5.248 -62.155 1.00 87.69 206 GLN A C 1
ATOM 1666 O O . GLN A 1 206 ? 47.490 5.466 -63.226 1.00 87.69 206 GLN A O 1
ATOM 1671 N N . ILE A 1 207 ? 48.051 6.160 -61.175 1.00 87.50 207 ILE A N 1
ATOM 1672 C CA . ILE A 1 207 ? 47.428 7.487 -61.314 1.00 87.50 207 ILE A CA 1
ATOM 1673 C C . ILE A 1 207 ? 48.110 8.281 -62.430 1.00 87.50 207 ILE A C 1
ATOM 1675 O O . ILE A 1 207 ? 47.428 8.932 -63.223 1.00 87.50 207 ILE A O 1
ATOM 1679 N N . ARG A 1 208 ? 49.444 8.220 -62.525 1.00 89.25 208 ARG A N 1
ATOM 1680 C CA . ARG A 1 208 ? 50.195 8.886 -63.599 1.00 89.25 208 ARG A CA 1
ATOM 1681 C C . ARG A 1 208 ? 49.867 8.299 -64.969 1.00 89.25 208 ARG A C 1
ATOM 1683 O O . ARG A 1 208 ? 49.588 9.073 -65.884 1.00 89.25 208 ARG A O 1
ATOM 1690 N N . LEU A 1 209 ? 49.858 6.971 -65.098 1.00 87.44 209 L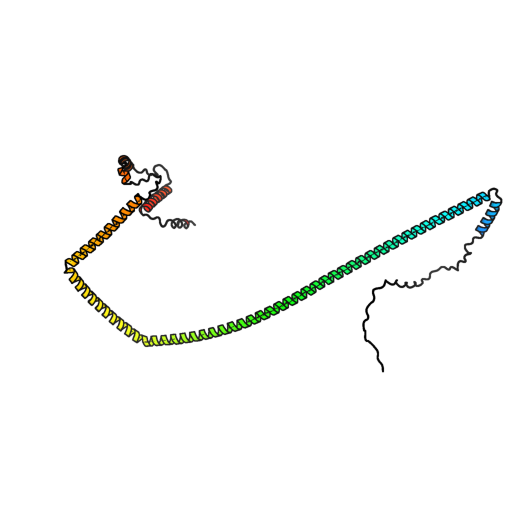EU A N 1
ATOM 1691 C CA . LEU A 1 209 ? 49.508 6.282 -66.345 1.00 87.44 209 LEU A CA 1
ATOM 1692 C C . LEU A 1 209 ? 48.068 6.592 -66.759 1.00 87.44 209 LEU A C 1
ATOM 1694 O O . LEU A 1 209 ? 47.836 7.083 -67.860 1.00 87.44 209 LEU A O 1
ATOM 1698 N N . LYS A 1 210 ? 47.115 6.455 -65.836 1.00 89.19 210 LYS A N 1
ATOM 1699 C CA . LYS A 1 210 ? 45.700 6.754 -66.075 1.00 89.19 210 LYS A CA 1
ATOM 1700 C C . LYS A 1 210 ? 45.468 8.219 -66.451 1.00 89.19 210 LYS A C 1
ATOM 1702 O O . LYS A 1 210 ? 44.637 8.513 -67.306 1.00 89.19 210 LYS A O 1
ATOM 1707 N N . ALA A 1 211 ? 46.201 9.157 -65.849 1.00 87.94 211 ALA A N 1
ATOM 1708 C CA . ALA A 1 211 ? 46.137 10.566 -66.229 1.00 87.94 211 ALA A CA 1
ATOM 1709 C C . ALA A 1 211 ? 46.703 10.815 -67.639 1.00 87.94 211 ALA A C 1
ATOM 1711 O O . ALA A 1 211 ? 46.166 11.651 -68.368 1.00 87.94 211 ALA A O 1
ATOM 1712 N N . ALA A 1 212 ? 47.764 10.105 -68.036 1.00 89.12 212 ALA A N 1
ATOM 1713 C CA . ALA A 1 212 ? 48.318 10.185 -69.386 1.00 89.12 212 ALA A CA 1
ATOM 1714 C C . ALA A 1 212 ? 47.354 9.602 -70.435 1.00 89.12 212 ALA A C 1
ATOM 1716 O O . ALA A 1 212 ? 47.077 10.268 -71.434 1.00 89.12 212 ALA A O 1
ATOM 1717 N N . GLU A 1 213 ? 46.770 8.432 -70.171 1.00 89.38 213 GLU A N 1
ATOM 1718 C CA . GLU A 1 213 ? 45.764 7.793 -71.032 1.00 89.38 213 GLU A CA 1
ATOM 1719 C C . GLU A 1 213 ? 44.504 8.655 -71.173 1.00 89.38 213 GLU A C 1
ATOM 1721 O O . GLU A 1 213 ? 44.012 8.873 -72.282 1.00 89.38 213 GLU A O 1
ATOM 1726 N N . HIS A 1 214 ? 44.005 9.231 -70.072 1.00 85.94 214 HIS A N 1
ATOM 1727 C CA . HIS A 1 214 ? 42.859 10.141 -70.131 1.00 85.94 214 HIS A CA 1
ATOM 1728 C C . HIS A 1 214 ? 43.149 11.385 -70.971 1.00 85.94 214 HIS A C 1
ATOM 1730 O O . HIS A 1 214 ? 42.286 11.810 -71.735 1.00 85.94 214 HIS A O 1
ATOM 1736 N N . ARG A 1 215 ? 44.352 11.969 -70.875 1.00 86.06 215 ARG A N 1
ATOM 1737 C CA . ARG A 1 215 ? 44.738 13.104 -71.730 1.00 86.06 215 ARG A CA 1
ATOM 1738 C C . ARG A 1 215 ? 44.726 12.715 -73.206 1.00 86.06 215 ARG A C 1
ATOM 1740 O O . ARG A 1 215 ? 44.191 13.469 -74.011 1.00 86.06 215 ARG A O 1
ATOM 1747 N N . GLN A 1 216 ? 45.272 11.551 -73.553 1.00 84.75 216 GLN A N 1
ATOM 1748 C CA . GLN A 1 216 ? 45.267 11.054 -74.932 1.00 84.75 216 GLN A CA 1
ATOM 1749 C C . GLN A 1 216 ? 43.841 10.807 -75.433 1.00 84.75 216 GLN A C 1
ATOM 1751 O O . GLN A 1 216 ? 43.475 11.327 -76.481 1.00 84.75 216 GLN A O 1
ATOM 1756 N N . THR A 1 217 ? 43.001 10.149 -74.632 1.00 88.25 217 THR A N 1
ATOM 1757 C CA . THR A 1 217 ? 41.592 9.872 -74.964 1.00 88.25 217 THR A CA 1
ATOM 1758 C C . THR A 1 217 ? 40.794 11.160 -75.186 1.00 88.25 217 THR A C 1
ATOM 1760 O O . THR A 1 217 ? 39.989 11.269 -76.113 1.00 88.25 217 THR A O 1
ATOM 1763 N N . VAL A 1 218 ? 41.021 12.181 -74.355 1.00 85.62 218 VAL A N 1
ATOM 1764 C CA . VAL A 1 218 ? 40.370 13.488 -74.521 1.00 85.62 218 VAL A CA 1
ATOM 1765 C C . VAL A 1 218 ? 40.857 14.178 -75.797 1.00 85.62 218 VAL A C 1
ATOM 1767 O O . VAL A 1 218 ? 40.047 14.707 -76.551 1.00 85.62 218 VAL A O 1
ATOM 1770 N N . LEU A 1 219 ? 42.155 14.139 -76.097 1.00 83.31 219 LEU A N 1
ATOM 1771 C CA . LEU A 1 219 ? 42.686 14.730 -77.329 1.00 83.31 219 LEU A CA 1
ATOM 1772 C C . LEU A 1 219 ? 42.195 14.006 -78.586 1.00 83.31 219 LEU A C 1
ATOM 1774 O O . LEU A 1 219 ? 41.900 14.659 -79.586 1.00 83.31 219 LEU A O 1
ATOM 1778 N N . GLU A 1 220 ? 42.089 12.681 -78.543 1.00 85.12 220 GLU A N 1
ATOM 1779 C CA . GLU A 1 220 ? 41.524 11.885 -79.629 1.00 85.12 220 GLU A CA 1
ATOM 1780 C C . GLU A 1 220 ? 40.046 12.201 -79.812 1.00 85.12 220 GLU A C 1
ATOM 1782 O O . GLU A 1 220 ? 39.667 12.616 -80.900 1.00 85.12 220 GLU A O 1
ATOM 1787 N N . SER A 1 221 ? 39.236 12.145 -78.752 1.00 80.31 221 SER A N 1
ATOM 1788 C CA . SER A 1 221 ? 37.808 12.479 -78.837 1.00 80.31 221 SER A CA 1
ATOM 1789 C C . SER A 1 221 ? 37.548 13.903 -79.341 1.00 80.31 221 SER A C 1
ATOM 1791 O O . SER A 1 221 ? 36.631 14.093 -80.137 1.00 80.31 221 SER A O 1
ATOM 1793 N N . ILE A 1 222 ? 38.375 14.891 -78.972 1.00 81.81 222 ILE A N 1
ATOM 1794 C CA . ILE A 1 222 ? 38.295 16.255 -79.525 1.00 81.81 222 ILE A CA 1
ATOM 1795 C C . ILE A 1 222 ? 38.601 16.263 -81.028 1.00 81.81 222 ILE A C 1
ATOM 1797 O O . ILE A 1 222 ? 37.901 16.937 -81.783 1.00 81.81 222 ILE A O 1
ATOM 1801 N N . LYS A 1 223 ? 39.616 15.522 -81.489 1.00 81.62 223 LYS A N 1
ATOM 1802 C CA . LYS A 1 223 ? 39.953 15.430 -82.920 1.00 81.62 223 LYS A CA 1
ATOM 1803 C C . LYS A 1 223 ? 38.857 14.724 -83.716 1.00 81.62 223 LYS A C 1
ATOM 1805 O O . LYS A 1 223 ? 38.473 15.231 -84.766 1.00 81.62 223 LYS A O 1
ATOM 1810 N N . THR A 1 224 ? 38.327 13.604 -83.223 1.00 82.44 224 THR A N 1
ATOM 1811 C CA . THR A 1 224 ? 37.257 12.861 -83.905 1.00 82.44 224 THR A CA 1
ATOM 1812 C C . THR A 1 224 ? 35.970 13.671 -83.936 1.00 82.44 224 THR A C 1
ATOM 1814 O O . THR A 1 224 ? 35.352 13.790 -84.989 1.00 82.44 224 THR A O 1
ATOM 1817 N N . ALA A 1 225 ? 35.595 14.296 -82.814 1.00 78.75 225 ALA A N 1
ATOM 1818 C CA . ALA A 1 225 ? 34.447 15.191 -82.775 1.00 78.75 225 ALA A CA 1
ATOM 1819 C C . ALA A 1 225 ? 34.652 16.380 -83.727 1.00 78.75 225 ALA A C 1
ATOM 1821 O O . ALA A 1 225 ? 33.779 16.654 -84.541 1.00 78.75 225 ALA A O 1
ATOM 1822 N N . GLY A 1 226 ? 35.812 17.042 -83.702 1.00 80.94 226 GLY A N 1
ATOM 1823 C CA . GLY A 1 226 ? 36.124 18.160 -84.598 1.00 80.94 226 GLY A CA 1
ATOM 1824 C C . GLY A 1 226 ? 36.087 17.790 -86.084 1.00 80.94 226 GLY A C 1
ATOM 1825 O O . GLY A 1 226 ? 35.589 18.575 -86.888 1.00 80.94 226 GLY A O 1
ATOM 1826 N N . ALA A 1 227 ? 36.545 16.589 -86.449 1.00 82.19 227 ALA A N 1
ATOM 1827 C CA . ALA A 1 227 ? 36.483 16.082 -87.819 1.00 82.19 227 ALA A CA 1
ATOM 1828 C C . ALA A 1 227 ? 35.039 15.798 -88.258 1.00 82.19 227 ALA A C 1
ATOM 1830 O O . ALA A 1 227 ? 34.608 16.307 -89.289 1.00 82.19 227 ALA A O 1
ATOM 1831 N N . VAL A 1 228 ? 34.259 15.077 -87.444 1.00 83.06 228 VAL A N 1
ATOM 1832 C CA . VAL A 1 228 ? 32.859 14.739 -87.760 1.00 83.06 228 VAL A CA 1
ATOM 1833 C C . VAL A 1 228 ? 31.975 15.990 -87.791 1.00 83.06 228 VAL A C 1
ATOM 1835 O O . VAL A 1 228 ? 31.152 16.147 -88.692 1.00 83.06 228 VAL A O 1
ATOM 1838 N N . PHE A 1 229 ? 32.163 16.924 -86.853 1.00 79.69 229 PHE A N 1
ATOM 1839 C CA . PHE A 1 229 ? 31.468 18.213 -86.878 1.00 79.69 229 PHE A CA 1
ATOM 1840 C C . PHE A 1 229 ? 31.918 19.079 -88.061 1.00 79.69 229 PHE A C 1
ATOM 1842 O O . PHE A 1 229 ? 31.079 19.736 -88.673 1.00 79.69 229 PHE A O 1
ATOM 1849 N N . GLY A 1 230 ? 33.206 19.073 -88.415 1.00 81.56 230 GLY A N 1
ATOM 1850 C CA . GLY A 1 230 ? 33.738 19.811 -89.563 1.00 81.56 230 GLY A CA 1
ATOM 1851 C C . GLY A 1 230 ? 33.210 19.294 -90.903 1.00 81.56 230 GLY A C 1
ATOM 1852 O O . GLY A 1 230 ? 32.788 20.088 -91.743 1.00 81.56 230 GLY A O 1
ATOM 1853 N N . GLU A 1 231 ? 33.168 17.974 -91.088 1.00 81.12 231 GLU A N 1
ATOM 1854 C CA . GLU A 1 231 ? 32.580 17.326 -92.266 1.00 81.12 231 GLU A CA 1
ATOM 1855 C C . GLU A 1 231 ? 31.065 17.541 -92.327 1.00 81.12 231 GLU A C 1
ATOM 1857 O O . GLU A 1 231 ? 30.544 17.939 -93.370 1.00 81.12 231 GLU A O 1
ATOM 1862 N N . GLY A 1 232 ? 30.364 17.376 -91.200 1.00 78.19 232 GLY A N 1
ATOM 1863 C CA . GLY A 1 232 ? 28.926 17.621 -91.101 1.00 78.19 232 GLY A CA 1
ATOM 1864 C C . GLY A 1 232 ? 28.551 19.075 -91.391 1.00 78.19 232 GLY A C 1
ATOM 1865 O O . GLY A 1 232 ? 27.600 19.332 -92.126 1.00 78.19 232 GLY A O 1
ATOM 1866 N N . PHE A 1 233 ? 29.328 20.040 -90.890 1.00 81.12 233 PHE A N 1
ATOM 1867 C CA . PHE A 1 233 ? 29.116 21.460 -91.169 1.00 81.12 233 PHE A CA 1
ATOM 1868 C C . PHE A 1 233 ? 29.423 21.809 -92.629 1.00 81.12 233 PHE A C 1
ATOM 1870 O O . PHE A 1 233 ? 28.664 22.543 -93.258 1.00 81.12 233 PHE A O 1
ATOM 1877 N N . ARG A 1 234 ? 30.488 21.243 -93.212 1.00 79.94 234 ARG A N 1
ATOM 1878 C CA . ARG A 1 234 ? 30.818 21.443 -94.631 1.00 79.94 234 ARG A CA 1
ATOM 1879 C C . ARG A 1 234 ? 29.735 20.871 -95.551 1.00 79.94 234 ARG A C 1
ATOM 1881 O O . ARG A 1 234 ? 29.359 21.533 -96.516 1.00 79.94 234 ARG A O 1
ATOM 1888 N N . ALA A 1 235 ? 29.200 19.692 -95.233 1.00 80.56 235 ALA A N 1
ATOM 1889 C CA . ALA A 1 235 ? 28.072 19.086 -95.944 1.00 80.56 235 ALA A CA 1
ATOM 1890 C C . ALA A 1 235 ? 26.767 19.882 -95.758 1.00 80.56 235 ALA A C 1
ATOM 1892 O O . ALA A 1 235 ? 25.963 19.983 -96.676 1.00 80.56 235 ALA A O 1
ATOM 1893 N N . PHE A 1 236 ? 26.562 20.491 -94.589 1.00 82.25 236 PHE A N 1
ATOM 1894 C CA . PHE A 1 236 ? 25.391 21.323 -94.327 1.00 82.25 236 PHE A CA 1
ATOM 1895 C C . PHE A 1 236 ? 25.435 22.662 -95.070 1.00 82.25 236 PHE A C 1
ATOM 1897 O O . PHE A 1 236 ? 24.427 23.068 -95.630 1.00 82.25 236 PHE A O 1
ATOM 1904 N N . VAL A 1 237 ? 26.591 23.334 -95.113 1.00 81.88 237 VAL A N 1
ATOM 1905 C CA . VAL A 1 237 ? 26.751 24.628 -95.803 1.00 81.88 237 VAL A CA 1
ATOM 1906 C C . VAL A 1 237 ? 26.769 24.477 -97.328 1.00 81.88 237 VAL A C 1
ATOM 1908 O O . VAL A 1 237 ? 26.374 25.403 -98.031 1.00 81.88 237 VAL A O 1
ATOM 1911 N N . SER A 1 238 ? 27.218 23.333 -97.853 1.00 85.50 238 SER A N 1
ATOM 1912 C CA . SER A 1 238 ? 27.257 23.094 -99.304 1.00 85.50 238 SER A CA 1
ATOM 1913 C C . SER A 1 238 ? 25.890 22.767 -99.920 1.00 85.50 238 SER A C 1
ATOM 1915 O O . SER A 1 238 ? 25.694 23.055 -101.099 1.00 85.50 238 SER A O 1
ATOM 1917 N N . ASP A 1 239 ? 24.933 22.256 -99.139 1.00 87.38 239 ASP A N 1
ATOM 1918 C CA . ASP A 1 239 ? 23.568 21.969 -99.597 1.00 87.38 239 ASP A CA 1
ATOM 1919 C C . ASP A 1 239 ? 22.615 23.137 -99.294 1.00 87.38 239 ASP A C 1
ATOM 1921 O O . ASP A 1 239 ? 22.060 23.253 -98.194 1.00 87.38 239 ASP A O 1
ATOM 1925 N N . TRP A 1 240 ? 22.350 23.974 -100.301 1.00 86.50 240 TRP A N 1
ATOM 1926 C CA . TRP A 1 240 ? 21.401 25.092 -100.194 1.00 86.50 240 TRP A CA 1
ATOM 1927 C C . TRP A 1 240 ? 19.995 24.657 -99.751 1.00 86.50 240 TRP A C 1
ATOM 1929 O O . TRP A 1 240 ? 19.334 25.387 -99.010 1.00 86.50 240 TRP A O 1
ATOM 1939 N N . ASP A 1 241 ? 19.556 23.449 -100.103 1.00 84.19 241 ASP A N 1
ATOM 1940 C CA . ASP A 1 241 ? 18.252 22.915 -99.690 1.00 84.19 241 ASP A CA 1
ATOM 1941 C C . ASP A 1 241 ? 18.185 22.627 -98.180 1.00 84.19 241 ASP A C 1
ATOM 1943 O O . ASP A 1 241 ? 17.169 22.876 -97.529 1.00 84.19 241 ASP A O 1
ATOM 1947 N N . LYS A 1 242 ? 19.286 22.165 -97.571 1.00 83.25 242 LYS A N 1
ATOM 1948 C CA . LYS A 1 242 ? 19.342 21.894 -96.124 1.00 83.25 242 LYS A CA 1
ATOM 1949 C C . LYS A 1 242 ? 19.425 23.182 -95.316 1.00 83.25 242 LYS A C 1
ATOM 1951 O O . LYS A 1 242 ? 18.774 23.286 -94.271 1.00 83.25 242 LYS A O 1
ATOM 1956 N N . VAL A 1 243 ? 20.178 24.169 -95.807 1.00 87.81 243 VAL A N 1
ATOM 1957 C CA . VAL A 1 243 ? 20.252 25.503 -95.193 1.00 87.81 243 VAL A CA 1
ATOM 1958 C C . VAL A 1 243 ? 18.894 26.199 -95.265 1.00 87.81 243 VAL A C 1
ATOM 1960 O O . VAL A 1 243 ? 18.412 26.732 -94.268 1.00 87.81 243 VAL A O 1
ATOM 1963 N N . THR A 1 244 ? 18.223 26.164 -96.414 1.00 88.56 244 THR A N 1
ATOM 1964 C CA . THR A 1 244 ? 16.911 26.809 -96.564 1.00 88.56 244 THR A CA 1
ATOM 1965 C C . THR A 1 244 ? 15.835 26.118 -95.730 1.00 88.56 244 THR A C 1
ATOM 1967 O O . THR A 1 244 ? 15.079 26.809 -95.049 1.00 88.56 244 THR A O 1
ATOM 1970 N N . ALA A 1 245 ? 15.803 24.782 -95.681 1.00 89.25 245 ALA A N 1
ATOM 1971 C CA . ALA A 1 245 ? 14.841 24.037 -94.865 1.00 89.25 245 ALA A CA 1
ATOM 1972 C C . ALA A 1 245 ? 14.999 24.308 -93.359 1.00 89.25 245 ALA A C 1
ATOM 1974 O O . ALA A 1 245 ? 14.008 24.440 -92.642 1.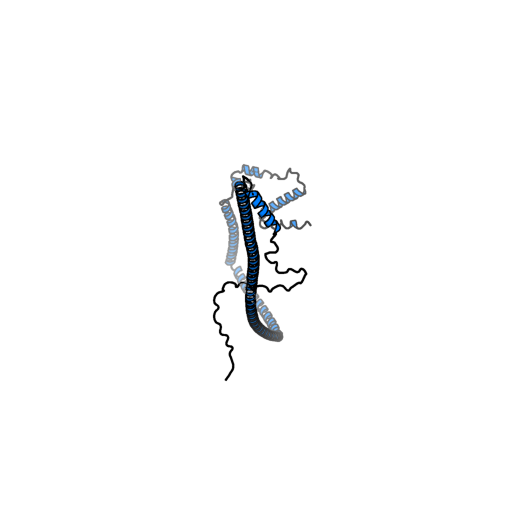00 89.25 245 ALA A O 1
ATOM 1975 N N . THR A 1 246 ? 16.232 24.432 -92.865 1.00 87.62 246 THR A N 1
ATOM 1976 C CA . THR A 1 246 ? 16.497 24.744 -91.451 1.00 87.62 246 THR A CA 1
ATOM 1977 C C . THR A 1 246 ? 16.182 26.193 -91.106 1.00 87.62 246 THR A C 1
ATOM 1979 O O . THR A 1 246 ? 15.579 26.444 -90.063 1.00 87.62 246 THR A O 1
ATOM 1982 N N . VAL A 1 247 ? 16.513 27.148 -91.980 1.00 89.69 247 VAL A N 1
ATOM 1983 C CA . VAL A 1 247 ? 16.121 28.555 -91.803 1.00 89.69 247 VAL A CA 1
ATOM 1984 C C . VAL A 1 247 ? 14.596 28.691 -91.838 1.00 89.69 247 VAL A C 1
ATOM 1986 O O . VAL A 1 247 ? 14.009 29.338 -90.966 1.00 89.69 247 VAL A O 1
ATOM 1989 N N . ALA A 1 248 ? 13.928 28.021 -92.779 1.00 89.56 248 ALA A N 1
ATOM 1990 C CA . ALA A 1 248 ? 12.472 27.961 -92.845 1.00 89.56 248 ALA A CA 1
ATOM 1991 C C . ALA A 1 248 ? 11.878 27.309 -91.586 1.00 89.56 248 ALA A C 1
ATOM 1993 O O . ALA A 1 248 ? 10.943 27.844 -91.005 1.00 89.56 248 ALA A O 1
ATOM 1994 N N . GLY A 1 249 ? 12.457 26.209 -91.100 1.00 90.94 249 GLY A N 1
ATOM 1995 C CA . GLY A 1 249 ? 12.029 25.545 -89.869 1.00 90.94 249 GLY A CA 1
ATOM 1996 C C . GLY A 1 249 ? 12.181 26.424 -88.624 1.00 90.94 249 GLY A C 1
ATOM 1997 O O . GLY A 1 249 ? 11.243 26.535 -87.837 1.00 90.94 249 GLY A O 1
ATOM 1998 N N . LEU A 1 250 ? 13.322 27.104 -88.459 1.00 90.88 250 LEU A N 1
ATOM 1999 C CA . LEU A 1 250 ? 13.571 28.017 -87.334 1.00 90.88 250 LEU A CA 1
ATOM 2000 C C . LEU A 1 250 ? 12.640 29.230 -87.361 1.00 90.88 250 LEU A C 1
ATOM 2002 O O . LEU A 1 250 ? 12.124 29.636 -86.318 1.00 90.88 250 LEU A O 1
ATOM 2006 N N . THR A 1 251 ? 12.396 29.793 -88.544 1.00 91.62 251 THR A N 1
ATOM 2007 C CA . THR A 1 251 ? 11.452 30.906 -88.709 1.00 91.62 251 THR A CA 1
ATOM 2008 C C . THR A 1 251 ? 10.015 30.467 -88.440 1.00 91.62 251 THR A C 1
ATOM 2010 O O . THR A 1 251 ? 9.314 31.156 -87.700 1.00 91.62 251 THR A O 1
ATOM 2013 N N . LEU A 1 252 ? 9.588 29.295 -88.925 1.00 93.50 252 LEU A N 1
ATOM 2014 C CA . LEU A 1 252 ? 8.279 28.717 -88.600 1.00 93.50 252 LEU A CA 1
ATOM 2015 C C . LEU A 1 252 ? 8.119 28.463 -87.101 1.00 93.50 252 LEU A C 1
ATOM 2017 O O . LEU A 1 252 ? 7.065 28.758 -86.543 1.00 93.50 252 LEU A O 1
ATOM 2021 N N . LEU A 1 253 ? 9.163 27.969 -86.432 1.00 91.88 253 LEU A N 1
ATOM 2022 C CA . LEU A 1 253 ? 9.158 27.745 -84.987 1.00 91.88 253 LEU A CA 1
ATOM 2023 C C . LEU A 1 253 ? 9.021 29.080 -84.239 1.00 91.88 253 LEU A C 1
ATOM 2025 O O . LEU A 1 253 ? 8.163 29.215 -83.366 1.00 91.88 253 LEU A O 1
ATOM 2029 N N . ALA A 1 254 ? 9.791 30.099 -84.629 1.00 90.88 254 ALA A N 1
ATOM 2030 C CA . ALA A 1 254 ? 9.702 31.434 -84.042 1.00 90.88 254 ALA A CA 1
ATOM 2031 C C . ALA A 1 254 ? 8.307 32.060 -84.235 1.00 90.88 254 ALA A C 1
ATOM 2033 O O . ALA A 1 254 ? 7.714 32.567 -83.277 1.00 90.88 254 ALA A O 1
ATOM 2034 N N . VAL A 1 255 ? 7.746 31.971 -85.446 1.00 94.56 255 VAL A N 1
ATOM 2035 C CA . VAL A 1 255 ? 6.384 32.434 -85.757 1.00 94.56 255 VAL A CA 1
ATOM 2036 C C . VAL A 1 255 ? 5.340 31.634 -84.971 1.00 94.56 255 VAL A C 1
ATOM 2038 O O . VAL A 1 255 ? 4.402 32.219 -84.426 1.00 94.56 255 VAL A O 1
ATOM 2041 N N . GLY A 1 256 ? 5.511 30.318 -84.840 1.00 92.31 256 GLY A N 1
ATOM 2042 C CA . GLY A 1 256 ? 4.637 29.441 -84.061 1.00 92.31 256 GLY A CA 1
ATOM 2043 C C . GLY A 1 256 ? 4.598 29.820 -82.580 1.00 92.31 256 GLY A C 1
ATOM 2044 O O . GLY A 1 256 ? 3.524 30.001 -82.009 1.00 92.31 256 GLY A O 1
ATOM 2045 N N . VAL A 1 257 ? 5.760 30.046 -81.964 1.00 90.19 257 VAL A N 1
ATOM 2046 C CA . VAL A 1 257 ? 5.846 30.465 -80.555 1.00 90.19 257 VAL A CA 1
ATOM 2047 C C . VAL A 1 257 ? 5.236 31.854 -80.351 1.00 90.19 257 VAL A C 1
ATOM 2049 O O . VAL A 1 257 ? 4.483 32.069 -79.397 1.00 90.19 257 VAL A O 1
ATOM 2052 N N . TYR A 1 258 ? 5.516 32.803 -81.248 1.00 89.88 258 TYR A N 1
ATOM 2053 C CA . TYR A 1 258 ? 5.011 34.171 -81.120 1.00 89.88 258 TYR A CA 1
ATOM 2054 C C . TYR A 1 258 ? 3.492 34.257 -81.327 1.00 89.88 258 TYR A C 1
ATOM 2056 O O . TYR A 1 258 ? 2.787 34.924 -80.563 1.00 89.88 258 TYR A O 1
ATOM 2064 N N . SER A 1 259 ? 2.970 33.537 -82.323 1.00 91.38 259 SER A N 1
ATOM 2065 C CA . SER A 1 259 ? 1.531 33.460 -82.587 1.00 91.38 259 SER A CA 1
ATOM 2066 C C . SER A 1 259 ? 0.781 32.777 -81.441 1.00 91.38 259 SER A C 1
ATOM 2068 O O . SER A 1 259 ? -0.210 33.331 -80.966 1.00 91.38 259 SER A O 1
ATOM 2070 N N . ALA A 1 260 ? 1.284 31.655 -80.912 1.00 88.69 260 ALA A N 1
ATOM 2071 C CA . ALA A 1 260 ? 0.670 30.958 -79.780 1.00 88.69 260 ALA A CA 1
ATOM 2072 C C . ALA A 1 260 ? 0.603 31.832 -78.516 1.00 88.69 260 ALA A C 1
ATOM 2074 O O . ALA A 1 260 ? -0.427 31.872 -77.832 1.00 88.69 260 ALA A O 1
ATOM 2075 N N . ARG A 1 261 ? 1.671 32.588 -78.222 1.00 86.56 261 ARG A N 1
ATOM 2076 C CA . ARG A 1 261 ? 1.708 33.502 -77.070 1.00 86.56 261 ARG A CA 1
ATOM 2077 C C . ARG A 1 261 ? 0.675 34.628 -77.182 1.00 86.56 261 ARG A C 1
ATOM 2079 O O . ARG A 1 261 ? 0.058 34.995 -76.184 1.00 86.56 261 ARG A O 1
ATOM 2086 N N . ASN A 1 262 ? 0.457 35.163 -78.381 1.00 84.38 262 ASN A N 1
ATOM 2087 C CA . ASN A 1 262 ? -0.527 36.226 -78.593 1.00 84.38 262 ASN A CA 1
ATOM 2088 C C . ASN A 1 262 ? -1.964 35.684 -78.653 1.00 84.38 262 ASN A C 1
ATOM 2090 O O . ASN A 1 262 ? -2.869 36.286 -78.072 1.00 84.38 262 ASN A O 1
ATOM 2094 N N . ALA A 1 263 ? -2.177 34.530 -79.290 1.00 86.38 263 ALA A N 1
ATOM 2095 C CA . ALA A 1 263 ? -3.489 33.895 -79.405 1.00 86.38 263 ALA A CA 1
ATOM 2096 C C . ALA A 1 263 ? -4.064 33.508 -78.033 1.00 86.38 263 ALA A C 1
ATOM 2098 O O . ALA A 1 263 ? -5.222 33.808 -77.734 1.00 86.38 263 ALA A O 1
ATOM 2099 N N . THR A 1 264 ? -3.240 32.920 -77.162 1.00 84.50 264 THR A N 1
ATOM 2100 C CA . THR A 1 264 ? -3.636 32.546 -75.791 1.00 84.50 264 THR A CA 1
ATOM 2101 C C . THR A 1 264 ? -4.045 33.760 -74.950 1.00 84.50 264 THR A C 1
ATOM 2103 O O . THR A 1 264 ? -5.045 33.703 -74.232 1.00 84.50 264 THR A O 1
ATOM 2106 N N . GLY A 1 265 ? -3.348 34.893 -75.087 1.00 78.62 265 GLY A N 1
ATOM 2107 C CA . GLY A 1 265 ? -3.695 36.135 -74.389 1.00 78.62 265 GLY A CA 1
ATOM 2108 C C . GLY A 1 265 ? -5.042 36.731 -74.817 1.00 78.62 265 GLY A C 1
ATOM 2109 O O . GLY A 1 265 ? -5.802 37.213 -73.973 1.00 78.62 265 GLY A O 1
ATOM 2110 N N . VAL A 1 266 ? -5.367 36.684 -76.114 1.00 82.44 266 VAL A N 1
ATOM 2111 C CA . VAL A 1 266 ? -6.656 37.180 -76.631 1.00 82.44 266 VAL A CA 1
ATOM 2112 C C . VAL A 1 266 ? -7.802 36.246 -76.238 1.00 82.44 266 VAL A C 1
ATOM 2114 O O . VAL A 1 266 ? -8.830 36.725 -75.755 1.00 82.44 266 VAL A O 1
ATOM 2117 N N . ALA A 1 267 ? -7.616 34.930 -76.368 1.00 81.44 267 ALA A N 1
ATOM 2118 C CA . ALA A 1 267 ? -8.616 33.936 -75.979 1.00 81.44 267 ALA A CA 1
ATOM 2119 C C . ALA A 1 267 ? -8.954 34.019 -74.481 1.00 81.44 267 ALA A C 1
ATOM 2121 O O . ALA A 1 267 ? -10.129 34.050 -74.116 1.00 81.44 267 ALA A O 1
ATOM 2122 N N . GLY A 1 268 ? -7.944 34.163 -73.615 1.00 78.38 268 GLY A N 1
ATOM 2123 C CA . GLY A 1 268 ? -8.152 34.349 -72.176 1.00 78.38 268 GLY A CA 1
ATOM 2124 C C . GLY A 1 268 ? -8.997 35.586 -71.853 1.00 78.38 268 GLY A C 1
ATOM 2125 O O . GLY A 1 268 ? -9.952 35.497 -71.084 1.00 78.38 268 GLY A O 1
ATOM 2126 N N . ARG A 1 269 ? -8.724 36.727 -72.505 1.00 71.69 269 ARG A N 1
ATOM 2127 C CA . ARG A 1 269 ? -9.512 37.963 -72.323 1.00 71.69 269 ARG A CA 1
ATOM 2128 C C . ARG A 1 269 ? -10.937 37.854 -72.860 1.00 71.69 269 ARG A C 1
ATOM 2130 O O . ARG A 1 269 ? -11.848 38.456 -72.294 1.00 71.69 269 ARG A O 1
ATOM 2137 N N . TYR A 1 270 ? -11.140 37.116 -73.949 1.00 77.25 270 TYR A N 1
ATOM 2138 C CA . TYR A 1 270 ? -12.469 36.883 -74.513 1.00 77.25 270 TYR A CA 1
ATOM 2139 C C . TYR A 1 270 ? -13.341 36.047 -73.564 1.00 77.25 270 TYR A C 1
ATOM 2141 O O . TYR A 1 270 ? -14.502 36.386 -73.330 1.00 77.25 270 TYR A O 1
ATOM 2149 N N . ILE A 1 271 ? -12.757 35.013 -72.952 1.00 76.06 271 ILE A N 1
ATOM 2150 C CA . ILE A 1 271 ? -13.417 34.169 -71.947 1.00 76.06 271 ILE A CA 1
ATOM 2151 C C . ILE A 1 271 ? -13.706 34.980 -70.672 1.00 76.06 271 ILE A C 1
ATOM 2153 O O . ILE A 1 271 ? -14.831 34.955 -70.172 1.00 76.06 271 ILE A O 1
ATOM 2157 N N . GLU A 1 272 ? -12.752 35.790 -70.202 1.00 69.56 272 GLU A N 1
ATOM 2158 C CA . GLU A 1 272 ? -12.922 36.677 -69.037 1.00 69.56 272 GLU A CA 1
ATOM 2159 C C . GLU A 1 272 ? -14.045 37.715 -69.241 1.00 69.56 272 GLU A C 1
ATOM 2161 O O . GLU A 1 272 ? -14.784 38.042 -68.313 1.00 69.56 272 GLU A O 1
ATOM 2166 N N . ALA A 1 273 ? -14.237 38.212 -70.468 1.00 67.44 273 ALA A N 1
ATOM 2167 C CA . ALA A 1 273 ? -15.334 39.126 -70.790 1.00 67.44 273 ALA A CA 1
ATOM 2168 C C . ALA A 1 273 ? -16.719 38.452 -70.777 1.00 67.44 273 ALA A C 1
ATOM 2170 O O . ALA A 1 273 ? -17.724 39.148 -70.622 1.00 67.44 273 ALA A O 1
ATOM 2171 N N . ARG A 1 274 ? -16.788 37.124 -70.941 1.00 69.12 274 ARG A N 1
ATOM 2172 C CA . ARG A 1 274 ? -18.044 36.369 -71.051 1.00 69.12 274 ARG A CA 1
ATOM 2173 C C . ARG A 1 274 ? -18.488 35.725 -69.730 1.00 69.12 274 ARG A C 1
ATOM 2175 O O . ARG A 1 274 ? -19.684 35.533 -69.550 1.00 69.12 274 ARG A O 1
ATOM 2182 N N . LEU A 1 275 ? -17.559 35.420 -68.817 1.00 65.19 275 LEU A N 1
ATOM 2183 C CA . LEU A 1 275 ? -17.804 34.573 -67.633 1.00 65.19 275 LEU A CA 1
ATOM 2184 C C . LEU A 1 275 ? -17.875 35.290 -66.274 1.00 65.19 275 LEU A C 1
ATOM 2186 O O . LEU A 1 275 ? -17.933 34.630 -65.243 1.00 65.19 275 LEU A O 1
ATOM 2190 N N . GLY A 1 276 ? -17.983 36.618 -66.253 1.00 54.56 276 GLY A N 1
ATOM 2191 C CA . GLY A 1 276 ? -18.473 37.318 -65.064 1.00 54.56 276 GLY A CA 1
ATOM 2192 C C . GLY A 1 276 ? -17.567 38.437 -64.585 1.00 54.56 276 GLY A C 1
ATOM 2193 O O . GLY A 1 276 ? -16.556 38.228 -63.920 1.00 54.56 276 GLY A O 1
ATOM 2194 N N . LYS A 1 277 ? -18.013 39.664 -64.839 1.00 56.19 277 LYS A N 1
ATOM 2195 C CA . LYS A 1 277 ? -17.637 40.809 -64.015 1.00 56.19 277 LYS A CA 1
ATOM 2196 C C . LYS A 1 277 ? -18.816 41.086 -63.081 1.00 56.19 277 LYS A C 1
ATOM 2198 O O . LYS A 1 277 ? -19.838 41.554 -63.580 1.00 56.19 277 LYS A O 1
ATOM 2203 N N . PRO A 1 278 ? -18.733 40.804 -61.769 1.00 47.91 278 PRO A N 1
ATOM 2204 C CA . PRO A 1 278 ? -19.737 41.300 -60.838 1.00 47.91 278 PRO A CA 1
ATOM 2205 C C . PRO A 1 278 ? -19.702 42.834 -60.842 1.00 47.91 278 PRO A C 1
ATOM 2207 O O . PRO A 1 278 ? -18.630 43.446 -60.830 1.00 47.91 278 PRO A O 1
ATOM 2210 N N . SER A 1 279 ? -20.882 43.454 -60.913 1.00 47.88 279 SER A N 1
ATOM 2211 C CA . SER A 1 279 ? -21.073 44.904 -60.942 1.00 47.88 279 SER A CA 1
ATOM 2212 C C . SER A 1 279 ? -20.667 45.512 -59.602 1.00 47.88 279 SER A C 1
ATOM 2214 O O . SER A 1 279 ? -21.483 45.677 -58.696 1.00 47.88 279 SER A O 1
ATOM 2216 N N . LEU A 1 280 ? -19.380 45.815 -59.458 1.00 52.00 280 LEU A N 1
ATOM 2217 C CA . LEU A 1 280 ? -18.882 46.497 -58.282 1.00 52.00 280 LEU A CA 1
ATOM 2218 C C . LEU A 1 280 ? -19.223 47.982 -58.404 1.00 52.00 280 LEU A C 1
ATOM 2220 O O . LEU A 1 280 ? -18.644 48.703 -59.218 1.00 52.00 280 LEU A O 1
ATOM 2224 N N . VAL A 1 281 ? -20.183 48.407 -57.577 1.00 47.75 281 VAL A N 1
ATOM 2225 C CA . VAL A 1 281 ? -20.503 49.801 -57.265 1.00 47.75 281 VAL A CA 1
ATOM 2226 C C . VAL A 1 281 ? -19.247 50.470 -56.720 1.00 47.75 281 VAL A C 1
ATOM 2228 O O . VAL A 1 281 ? -18.929 50.441 -55.539 1.00 47.75 281 VAL A O 1
ATOM 2231 N N . ARG A 1 282 ? -18.495 51.026 -57.651 1.00 48.34 282 ARG A N 1
ATOM 2232 C CA . ARG A 1 282 ? -17.619 52.183 -57.558 1.00 48.34 282 ARG A CA 1
ATOM 2233 C C . ARG A 1 282 ? -17.475 52.584 -59.007 1.00 48.34 282 ARG A C 1
ATOM 2235 O O . ARG A 1 282 ? -17.246 51.718 -59.848 1.00 48.34 282 ARG A O 1
ATOM 2242 N N . GLU A 1 283 ? -17.620 53.863 -59.314 1.00 40.28 283 GLU A N 1
ATOM 2243 C CA . GLU A 1 283 ? -17.255 54.371 -60.630 1.00 40.28 283 GLU A CA 1
ATOM 2244 C C . GLU A 1 283 ? -15.754 54.119 -60.837 1.00 40.28 283 GLU A C 1
ATOM 2246 O O . GLU A 1 283 ? -14.899 54.945 -60.527 1.00 40.28 283 GLU A O 1
ATOM 2251 N N . THR A 1 284 ? -15.392 52.912 -61.270 1.00 47.56 284 THR A N 1
ATOM 2252 C CA . THR A 1 284 ? -14.019 52.582 -61.587 1.00 47.56 284 THR A CA 1
ATOM 2253 C C . THR A 1 284 ? -13.737 53.268 -62.902 1.00 47.56 284 THR A C 1
ATOM 2255 O O . THR A 1 284 ? -14.310 52.922 -63.931 1.00 47.56 284 THR A O 1
ATOM 2258 N N . SER A 1 285 ? -12.841 54.242 -62.853 1.00 51.34 285 SER A N 1
ATOM 2259 C CA . SER A 1 285 ? -12.241 54.956 -63.975 1.00 51.34 285 SER A CA 1
ATOM 2260 C C . SER A 1 285 ? -11.395 54.025 -64.864 1.00 51.34 285 SER A C 1
ATOM 2262 O O . SER A 1 285 ? -10.207 54.259 -65.086 1.00 51.34 285 SER A O 1
ATOM 2264 N N . ARG A 1 286 ? -11.957 52.901 -65.313 1.00 57.78 286 ARG A N 1
ATOM 2265 C CA . ARG A 1 286 ? -11.316 51.962 -66.233 1.00 57.78 286 ARG A CA 1
ATOM 2266 C C . ARG A 1 286 ? -12.055 52.076 -67.553 1.00 57.78 286 ARG A C 1
ATOM 2268 O O . ARG A 1 286 ? -13.170 51.588 -67.686 1.00 57.78 286 ARG A O 1
ATOM 2275 N N . PHE A 1 287 ? -11.433 52.759 -68.509 1.00 54.06 287 PHE A N 1
ATOM 2276 C CA . PHE A 1 287 ? -11.955 52.880 -69.863 1.00 54.06 287 PHE A CA 1
ATOM 2277 C C . PHE A 1 287 ? -12.062 51.485 -70.481 1.00 54.06 287 PHE A C 1
ATOM 2279 O O . PHE A 1 287 ? -11.056 50.852 -70.796 1.00 54.06 287 PHE A O 1
ATOM 2286 N N . THR A 1 288 ? -13.286 50.988 -70.624 1.00 59.66 288 THR A N 1
ATOM 2287 C CA . THR A 1 288 ? -13.549 49.773 -71.391 1.00 59.66 288 THR A CA 1
ATOM 2288 C C . THR A 1 288 ? -13.826 50.200 -72.827 1.00 59.66 288 THR A C 1
ATOM 2290 O O . THR A 1 288 ? -14.689 51.043 -73.060 1.00 59.66 288 THR A O 1
ATOM 2293 N N . VAL A 1 289 ? -13.112 49.629 -73.801 1.00 59.03 289 VAL A N 1
ATOM 2294 C CA . VAL A 1 289 ? -13.238 50.009 -75.225 1.00 59.03 289 VAL A CA 1
ATOM 2295 C C . VAL A 1 289 ? -14.691 49.894 -75.716 1.00 59.03 289 VAL A C 1
ATOM 2297 O O . VAL A 1 289 ? -15.166 50.748 -76.454 1.00 59.03 289 VAL A O 1
ATOM 2300 N N . ALA A 1 290 ? -15.447 48.915 -75.213 1.00 65.25 290 ALA A N 1
ATOM 2301 C CA . ALA A 1 290 ? -16.866 48.743 -75.529 1.00 65.25 290 ALA A CA 1
ATOM 2302 C C . ALA A 1 290 ? -17.787 49.859 -74.977 1.00 65.25 290 ALA A C 1
ATOM 2304 O O . ALA A 1 290 ? -18.836 50.135 -75.554 1.00 65.25 290 ALA A O 1
ATOM 2305 N N . GLU A 1 291 ? -17.410 50.515 -73.877 1.00 64.31 291 GLU A N 1
ATOM 2306 C CA . GLU A 1 291 ? -18.176 51.613 -73.267 1.00 64.31 291 GLU A CA 1
ATOM 2307 C C . GLU A 1 291 ? -17.878 52.958 -73.953 1.00 64.31 291 GLU A C 1
ATOM 2309 O O . GLU A 1 291 ? -18.783 53.773 -74.145 1.00 64.31 291 GLU A O 1
ATOM 2314 N N . ALA A 1 292 ? -16.636 53.144 -74.423 1.00 64.44 292 ALA A N 1
ATOM 2315 C CA . ALA A 1 292 ? -16.219 54.290 -75.238 1.00 64.44 292 ALA A CA 1
ATOM 2316 C C . ALA A 1 292 ? -16.976 54.374 -76.574 1.00 64.44 292 ALA A C 1
ATOM 2318 O O . ALA A 1 292 ? -17.293 55.469 -77.033 1.00 64.44 292 ALA A O 1
ATOM 2319 N N . VAL A 1 293 ? -17.330 53.223 -77.153 1.00 71.69 293 VAL A N 1
ATOM 2320 C CA . VAL A 1 293 ? -18.137 53.155 -78.381 1.00 71.69 293 VAL A CA 1
ATOM 2321 C C . VAL A 1 293 ? -19.617 53.468 -78.110 1.00 71.69 293 VAL A C 1
ATOM 2323 O O . VAL A 1 293 ? -20.252 54.132 -78.922 1.00 71.69 293 VAL A O 1
ATOM 2326 N N . LYS A 1 294 ? -20.179 53.050 -76.964 1.00 70.81 294 LYS A N 1
ATOM 2327 C CA . LYS A 1 294 ? -21.602 53.283 -76.639 1.00 70.81 294 LYS A CA 1
ATOM 2328 C C . LYS A 1 294 ? -21.915 54.717 -76.193 1.00 70.81 294 LYS A C 1
ATOM 2330 O O . LYS A 1 294 ? -23.000 55.215 -76.486 1.00 70.81 294 LYS A O 1
ATOM 2335 N N . HIS A 1 295 ? -21.000 55.394 -75.492 1.00 70.31 295 HIS A N 1
ATOM 2336 C CA . HIS A 1 295 ? -21.210 56.767 -75.004 1.00 70.31 295 HIS A CA 1
ATOM 2337 C C . HIS A 1 295 ? -19.977 57.665 -75.234 1.00 70.31 295 HIS A C 1
ATOM 2339 O O . HIS A 1 295 ? -19.279 58.013 -74.272 1.00 70.31 295 HIS A O 1
ATOM 2345 N N . PRO A 1 296 ? -19.717 58.101 -76.482 1.00 71.88 296 PRO A N 1
ATOM 2346 C CA . PRO A 1 296 ? -18.496 58.835 -76.838 1.00 71.88 296 PRO A CA 1
ATOM 2347 C C . PRO A 1 296 ? -18.423 60.230 -76.193 1.00 71.88 296 PRO A C 1
ATOM 2349 O O . PRO A 1 296 ? -17.369 60.675 -75.745 1.00 71.88 296 PRO A O 1
ATOM 2352 N N . ILE A 1 297 ? -19.562 60.917 -76.059 1.00 74.81 297 ILE A N 1
ATOM 2353 C CA . ILE A 1 297 ? -19.604 62.290 -75.526 1.00 74.81 297 ILE A CA 1
ATOM 2354 C C . ILE A 1 297 ? -19.346 62.309 -74.009 1.00 74.81 297 ILE A C 1
ATOM 2356 O O . ILE A 1 297 ? -18.605 63.154 -73.503 1.00 74.81 297 ILE A O 1
ATOM 2360 N N . LYS A 1 298 ? -19.913 61.347 -73.265 1.00 70.06 298 LYS A N 1
ATOM 2361 C CA . LYS A 1 298 ? -19.701 61.234 -71.811 1.00 70.06 298 LYS A CA 1
ATOM 2362 C C . LYS A 1 298 ? -18.266 60.816 -71.485 1.00 70.06 298 LYS A C 1
ATOM 2364 O O . LYS A 1 298 ? -17.689 61.337 -70.534 1.00 70.06 298 LYS A O 1
ATOM 2369 N N . THR A 1 299 ? -17.673 59.933 -72.291 1.00 68.62 299 THR A N 1
ATOM 2370 C CA . THR A 1 299 ? -16.275 59.506 -72.127 1.00 68.62 299 THR A CA 1
ATOM 2371 C C . THR A 1 299 ? -15.282 60.614 -72.473 1.00 68.62 299 THR A C 1
ATOM 2373 O O . THR A 1 299 ? -14.353 60.829 -71.697 1.00 68.62 299 THR A O 1
ATOM 2376 N N . ALA A 1 300 ? -15.512 61.398 -73.533 1.00 73.06 300 ALA A N 1
ATOM 2377 C CA . ALA A 1 300 ? -14.679 62.560 -73.860 1.00 73.06 300 ALA A CA 1
ATOM 2378 C C . ALA A 1 300 ? -14.714 63.646 -72.765 1.00 73.06 300 ALA A C 1
ATOM 2380 O O . ALA A 1 300 ? -13.672 64.188 -72.391 1.00 73.06 300 ALA A O 1
ATOM 2381 N N . LYS A 1 301 ? -15.892 63.924 -72.185 1.00 72.56 301 LYS A N 1
ATOM 2382 C CA . LYS A 1 301 ? -16.032 64.881 -71.071 1.00 72.56 301 LYS A CA 1
ATOM 2383 C C . LYS A 1 301 ? -15.300 64.408 -69.804 1.00 72.56 301 LYS A C 1
ATOM 2385 O O . LYS A 1 301 ? -14.672 65.224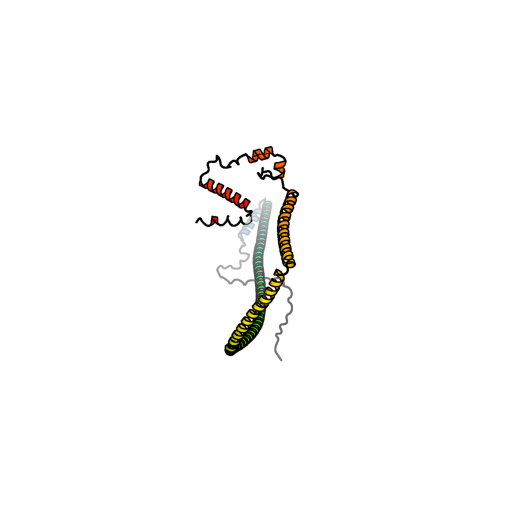 -69.137 1.00 72.56 301 LYS A O 1
ATOM 2390 N N . ARG A 1 302 ? -15.318 63.098 -69.517 1.00 67.06 302 ARG A N 1
ATOM 2391 C CA . ARG A 1 302 ? -14.588 62.467 -68.395 1.00 67.06 302 ARG A CA 1
ATOM 2392 C C . ARG A 1 302 ? -13.072 62.417 -68.600 1.00 67.06 302 ARG A C 1
ATOM 2394 O O . ARG A 1 302 ? -12.329 62.477 -67.631 1.00 67.06 302 ARG A O 1
ATOM 2401 N N . LEU A 1 303 ? -12.607 62.301 -69.846 1.00 68.25 303 LEU A N 1
ATOM 2402 C CA . LEU A 1 303 ? -11.176 62.327 -70.169 1.00 68.25 303 LEU A CA 1
ATOM 2403 C C . LEU A 1 303 ? -10.580 63.735 -69.985 1.00 68.25 303 LEU A C 1
ATOM 2405 O O . LEU A 1 303 ? -9.404 63.873 -69.668 1.00 68.25 303 LEU A O 1
ATOM 2409 N N . LYS A 1 304 ? -11.400 64.779 -70.172 1.00 68.62 304 LYS A N 1
ATOM 2410 C CA . LYS A 1 304 ? -10.986 66.185 -70.059 1.00 68.62 304 LYS A CA 1
ATOM 2411 C C . LYS A 1 304 ? -11.085 66.748 -68.632 1.00 68.62 304 LYS A C 1
ATOM 2413 O O . LYS A 1 304 ? -10.521 67.808 -68.367 1.00 68.62 304 LYS A O 1
ATOM 2418 N N . SER A 1 305 ? -11.777 66.074 -67.709 1.00 59.56 305 SER A N 1
ATOM 2419 C CA . SER A 1 305 ? -11.808 66.470 -66.294 1.00 59.56 305 SER A CA 1
ATOM 2420 C C . SER A 1 305 ? -10.512 66.059 -65.592 1.00 59.56 305 SER A C 1
ATOM 2422 O O . SER A 1 305 ? -10.174 64.876 -65.570 1.00 59.56 305 SER A O 1
ATOM 2424 N N . LYS A 1 306 ? -9.793 67.024 -65.004 1.00 58.59 306 LYS A N 1
ATOM 2425 C CA . LYS A 1 306 ? -8.611 66.752 -64.174 1.00 58.59 306 LYS A CA 1
ATOM 2426 C C . LYS A 1 306 ? -9.033 65.940 -62.935 1.00 58.59 306 LYS A C 1
ATOM 2428 O O . LYS A 1 306 ? -10.076 66.255 -62.361 1.00 58.59 306 LYS A O 1
ATOM 2433 N N . PRO A 1 307 ? -8.271 64.911 -62.521 1.00 58.47 307 PRO A N 1
ATOM 2434 C CA . PRO A 1 307 ? -8.542 64.213 -61.270 1.00 58.47 307 PRO A CA 1
ATOM 2435 C C . PRO A 1 307 ? -8.376 65.211 -60.118 1.00 58.47 307 PRO A C 1
ATOM 2437 O O . PRO A 1 307 ? -7.302 65.787 -59.974 1.00 58.47 307 PRO A O 1
ATOM 2440 N N . GLN A 1 308 ? -9.440 65.459 -59.352 1.00 56.69 308 GLN A N 1
ATOM 2441 C CA . GLN A 1 308 ? -9.363 66.289 -58.148 1.00 56.69 308 GLN A CA 1
ATOM 2442 C C . GLN A 1 308 ? -8.412 65.621 -57.152 1.00 56.69 308 GLN A C 1
ATOM 2444 O O . GLN A 1 308 ? -8.555 64.430 -56.859 1.00 56.69 308 GLN A O 1
ATOM 2449 N N . ASP A 1 309 ? -7.413 66.375 -56.697 1.00 54.78 309 ASP A N 1
ATOM 2450 C CA . ASP A 1 309 ? -6.479 65.936 -55.671 1.00 54.78 309 ASP A CA 1
ATOM 2451 C C . ASP A 1 309 ? -7.248 65.855 -54.350 1.00 54.78 309 ASP A C 1
ATOM 2453 O O . ASP A 1 309 ? -7.823 66.835 -53.882 1.00 54.78 309 ASP A O 1
ATOM 2457 N N . ALA A 1 310 ? -7.334 64.659 -53.774 1.00 56.94 310 ALA A N 1
ATOM 2458 C CA . ALA A 1 310 ? -8.226 64.375 -52.649 1.00 56.94 310 ALA A CA 1
ATOM 2459 C C . ALA A 1 310 ? -7.779 65.025 -51.320 1.00 56.94 310 ALA A C 1
ATOM 2461 O O . ALA A 1 310 ? -8.385 64.763 -50.283 1.00 56.94 310 ALA A O 1
ATOM 2462 N N . LEU A 1 311 ? -6.722 65.842 -51.344 1.00 56.69 311 LEU A N 1
ATOM 2463 C CA . LEU A 1 311 ? -6.160 66.560 -50.197 1.00 56.69 311 LEU A CA 1
ATOM 2464 C C . LEU A 1 311 ? -6.155 68.089 -50.386 1.00 56.69 311 LEU A C 1
ATOM 2466 O O . LEU A 1 311 ? -5.710 68.811 -49.497 1.00 56.69 311 LEU A O 1
ATOM 2470 N N . GLU A 1 312 ? -6.678 68.605 -51.503 1.00 55.88 312 GLU A N 1
ATOM 2471 C CA . GLU A 1 312 ? -6.753 70.047 -51.755 1.00 55.88 312 GLU A CA 1
ATOM 2472 C C . GLU A 1 312 ? -7.844 70.672 -50.860 1.00 55.88 312 GLU A C 1
ATOM 2474 O O . GLU A 1 312 ? -9.039 70.586 -51.141 1.00 55.88 312 GLU A O 1
ATOM 2479 N N . GLY A 1 313 ? -7.427 71.240 -49.721 1.00 62.09 313 GLY A N 1
ATOM 2480 C CA . GLY A 1 313 ? -8.302 71.917 -48.752 1.00 62.09 313 GLY A CA 1
ATOM 2481 C C . GLY A 1 313 ? -8.305 71.345 -47.328 1.00 62.09 313 GLY A C 1
ATOM 2482 O O . GLY A 1 313 ? -8.994 71.892 -46.469 1.00 62.09 313 GLY A O 1
ATOM 2483 N N . VAL A 1 314 ? -7.534 70.289 -47.040 1.00 63.41 314 VAL A N 1
ATOM 2484 C CA . VAL A 1 314 ? -7.389 69.745 -45.676 1.00 63.41 314 VAL A CA 1
ATOM 2485 C C . VAL A 1 314 ? -6.036 70.166 -45.101 1.00 63.41 314 VAL A C 1
ATOM 2487 O O . VAL A 1 314 ? -4.995 69.739 -45.588 1.00 63.41 314 VAL A O 1
ATOM 2490 N N . VAL A 1 315 ? -6.032 70.993 -44.051 1.00 63.38 315 VAL A N 1
ATOM 2491 C CA . VAL A 1 315 ? -4.797 71.382 -43.348 1.00 63.38 315 VAL A CA 1
ATOM 2492 C C . VAL A 1 315 ? -4.353 70.222 -42.457 1.00 63.38 315 VAL A C 1
ATOM 2494 O O . VAL A 1 315 ? -4.880 70.022 -41.363 1.00 63.38 315 VAL A O 1
ATOM 2497 N N . LEU A 1 316 ? -3.406 69.426 -42.949 1.00 67.88 316 LEU A N 1
ATOM 2498 C CA . LEU A 1 316 ? -2.766 68.342 -42.207 1.00 67.88 316 LEU A CA 1
ATOM 2499 C C . LEU A 1 316 ? -1.423 68.819 -41.650 1.00 67.88 316 LEU A C 1
ATOM 2501 O O . LEU A 1 316 ? -0.774 69.702 -42.209 1.00 67.88 316 LEU A O 1
ATOM 2505 N N . SER A 1 317 ? -0.985 68.233 -40.536 1.00 71.38 317 SER A N 1
ATOM 2506 C CA . SER A 1 317 ? 0.387 68.435 -40.079 1.00 71.38 317 SER A CA 1
ATOM 2507 C C . SER A 1 317 ? 1.359 67.783 -41.080 1.00 71.38 317 SER A C 1
ATOM 2509 O O . SER A 1 317 ? 1.071 66.689 -41.577 1.00 71.38 317 SER A O 1
ATOM 2511 N N . PRO A 1 318 ? 2.514 68.409 -41.378 1.00 76.31 318 PRO A N 1
ATOM 2512 C CA . PRO A 1 318 ? 3.382 67.988 -42.484 1.00 76.31 318 PRO A CA 1
ATOM 2513 C C . PRO A 1 318 ? 3.844 66.524 -42.389 1.00 76.31 318 PRO A C 1
ATOM 2515 O O . PRO A 1 318 ? 3.953 65.833 -43.397 1.00 76.31 318 PRO A O 1
ATOM 2518 N N . SER A 1 319 ? 4.013 65.997 -41.172 1.00 71.88 319 SER A N 1
ATOM 2519 C CA . SER A 1 319 ? 4.397 64.596 -40.953 1.00 71.88 319 SER A CA 1
ATOM 2520 C C . SER A 1 319 ? 3.294 63.580 -41.282 1.00 71.88 319 SER A C 1
ATOM 2522 O O . SER A 1 319 ? 3.589 62.421 -41.585 1.00 71.88 319 SER A O 1
ATOM 2524 N N . LEU A 1 320 ? 2.020 63.981 -41.214 1.00 74.31 320 LEU A N 1
ATOM 2525 C CA . LEU A 1 320 ? 0.895 63.124 -41.583 1.00 74.31 320 LEU A CA 1
ATOM 2526 C C . LEU A 1 320 ? 0.665 63.133 -43.095 1.00 74.31 320 LEU A C 1
ATOM 2528 O O . LEU A 1 320 ? 0.349 62.091 -43.669 1.00 74.31 320 LEU A O 1
ATOM 2532 N N . GLU A 1 321 ? 0.858 64.285 -43.734 1.00 78.69 321 GLU A N 1
ATOM 2533 C CA . GLU A 1 321 ? 0.723 64.432 -45.181 1.00 78.69 321 GLU A CA 1
ATOM 2534 C C . GLU A 1 321 ? 1.741 63.561 -45.924 1.00 78.69 321 GLU A 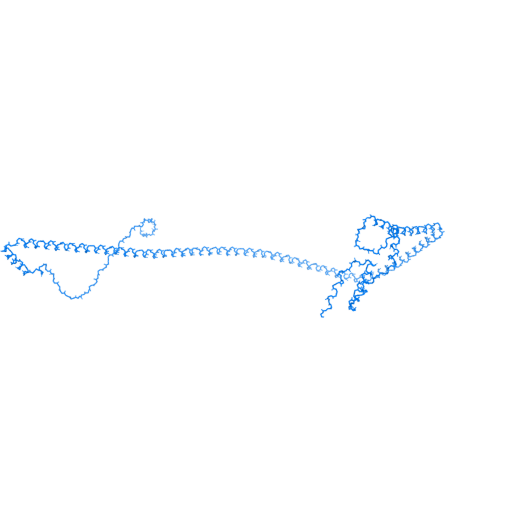C 1
ATOM 2536 O O . GLU A 1 321 ? 1.348 62.783 -46.795 1.00 78.69 321 GLU A O 1
ATOM 2541 N N . GLU A 1 322 ? 3.018 63.595 -45.522 1.00 75.69 322 GLU A N 1
ATOM 2542 C CA . GLU A 1 322 ? 4.064 62.750 -46.114 1.00 75.69 322 GLU A CA 1
ATOM 2543 C C . GLU A 1 322 ? 3.709 61.264 -46.028 1.00 75.69 322 GLU A C 1
ATOM 2545 O O . GLU A 1 322 ? 3.761 60.552 -47.030 1.00 75.69 322 GLU A O 1
ATOM 2550 N N . ARG A 1 323 ? 3.236 60.794 -44.866 1.00 76.56 323 ARG A N 1
ATOM 2551 C CA . ARG A 1 323 ? 2.843 59.387 -44.692 1.00 76.56 323 ARG A CA 1
ATOM 2552 C C . ARG A 1 323 ? 1.658 58.994 -45.558 1.00 76.56 323 ARG A C 1
ATOM 2554 O O . ARG A 1 323 ? 1.660 57.908 -46.132 1.00 76.56 323 ARG A O 1
ATOM 2561 N N . VAL A 1 324 ? 0.635 59.840 -45.651 1.00 78.00 324 VAL A N 1
ATOM 2562 C CA . VAL A 1 324 ? -0.539 59.550 -46.485 1.00 78.00 324 VAL A CA 1
ATOM 2563 C C . VAL A 1 324 ? -0.152 59.552 -47.963 1.00 78.00 324 VAL A C 1
ATOM 2565 O O . VAL A 1 324 ? -0.599 58.683 -48.716 1.00 78.00 324 VAL A O 1
ATOM 2568 N N . ARG A 1 325 ? 0.731 60.467 -48.373 1.00 78.75 325 ARG A N 1
ATOM 2569 C CA . ARG A 1 325 ? 1.233 60.556 -49.745 1.00 78.75 325 ARG A CA 1
ATOM 2570 C C . ARG A 1 325 ? 2.102 59.356 -50.110 1.00 78.75 325 ARG A C 1
ATOM 2572 O O . ARG A 1 325 ? 1.889 58.760 -51.166 1.00 78.75 325 ARG A O 1
ATOM 2579 N N . ASP A 1 326 ? 2.986 58.931 -49.216 1.00 75.44 326 ASP A N 1
ATOM 2580 C CA . ASP A 1 326 ? 3.816 57.740 -49.399 1.00 75.44 326 ASP A CA 1
ATOM 2581 C C . ASP A 1 326 ? 2.981 56.468 -49.446 1.00 75.44 326 ASP A C 1
ATOM 2583 O O . ASP A 1 326 ? 3.194 55.626 -50.318 1.00 75.44 326 ASP A O 1
ATOM 2587 N N . ILE A 1 327 ? 1.966 56.338 -48.587 1.00 76.19 327 ILE A N 1
ATOM 2588 C CA . ILE A 1 327 ? 1.023 55.218 -48.656 1.00 76.19 327 ILE A CA 1
ATOM 2589 C C . ILE A 1 327 ? 0.267 55.249 -49.987 1.00 76.19 327 ILE A C 1
ATOM 2591 O O . ILE A 1 327 ? 0.115 54.204 -50.622 1.00 76.19 327 ILE A O 1
ATOM 2595 N N . ALA A 1 328 ? -0.168 56.416 -50.465 1.00 73.25 328 ALA A N 1
ATOM 2596 C CA . ALA A 1 328 ? -0.857 56.533 -51.747 1.00 73.25 328 ALA A CA 1
ATOM 2597 C C . ALA A 1 328 ? 0.049 56.139 -52.931 1.00 73.25 328 ALA A C 1
ATOM 2599 O O . ALA A 1 328 ? -0.381 55.386 -53.813 1.00 73.25 328 ALA A O 1
ATOM 2600 N N . ILE A 1 329 ? 1.314 56.573 -52.935 1.00 74.12 329 ILE A N 1
ATOM 2601 C CA . ILE A 1 329 ? 2.304 56.226 -53.967 1.00 74.12 329 ILE A CA 1
ATOM 2602 C C . ILE A 1 329 ? 2.672 54.740 -53.887 1.00 74.12 329 ILE A C 1
ATOM 2604 O O . ILE A 1 329 ? 2.667 54.048 -54.908 1.00 74.12 329 ILE A O 1
ATOM 2608 N N . ALA A 1 330 ? 2.923 54.217 -52.687 1.00 69.94 330 ALA A N 1
ATOM 2609 C CA . ALA A 1 330 ? 3.237 52.811 -52.460 1.00 69.94 330 ALA A CA 1
ATOM 2610 C C . ALA A 1 330 ? 2.078 51.909 -52.897 1.00 69.94 330 ALA A C 1
ATOM 2612 O O . ALA A 1 330 ? 2.289 50.933 -53.616 1.00 69.94 330 ALA A O 1
ATOM 2613 N N . THR A 1 331 ? 0.839 52.265 -52.556 1.00 68.19 331 THR A N 1
ATOM 2614 C CA . THR A 1 331 ? -0.362 51.519 -52.966 1.00 68.19 331 THR A CA 1
ATOM 2615 C C . THR A 1 331 ? -0.571 51.580 -54.481 1.00 68.19 331 THR A C 1
ATOM 2617 O O . THR A 1 331 ? -0.964 50.596 -55.112 1.00 68.19 331 THR A O 1
ATOM 2620 N N . ARG A 1 332 ? -0.262 52.717 -55.115 1.00 69.69 332 ARG A N 1
ATOM 2621 C CA . ARG A 1 332 ? -0.321 52.853 -56.576 1.00 69.69 332 ARG A CA 1
ATOM 2622 C C . ARG A 1 332 ? 0.724 51.973 -57.267 1.00 69.69 332 ARG A C 1
ATOM 2624 O O . ARG A 1 332 ? 0.391 51.275 -58.226 1.00 69.69 332 ARG A O 1
ATOM 2631 N N . ASN A 1 333 ? 1.950 51.958 -56.752 1.00 66.69 333 ASN A N 1
ATOM 2632 C CA . ASN A 1 333 ? 3.050 51.175 -57.309 1.00 66.69 333 ASN A CA 1
ATOM 2633 C C . ASN A 1 333 ? 2.861 49.664 -57.098 1.00 66.69 333 ASN A C 1
ATOM 2635 O O . ASN A 1 333 ? 3.105 48.886 -58.022 1.00 66.69 333 ASN A O 1
ATOM 2639 N N . THR A 1 334 ? 2.357 49.229 -55.937 1.00 57.97 334 THR A N 1
ATOM 2640 C CA . THR A 1 334 ? 2.055 47.808 -55.670 1.00 57.97 334 THR A CA 1
ATOM 2641 C C . THR A 1 334 ? 0.910 47.289 -56.541 1.00 57.97 334 THR A C 1
ATOM 2643 O O . THR A 1 334 ? 0.993 46.170 -57.053 1.00 57.97 334 THR A O 1
ATOM 2646 N N . ARG A 1 335 ? -0.108 48.120 -56.823 1.00 60.00 335 ARG A N 1
ATOM 2647 C CA . ARG A 1 335 ? -1.182 47.798 -57.780 1.00 60.00 335 ARG A CA 1
ATOM 2648 C C . ARG A 1 335 ? -0.665 47.631 -59.210 1.00 60.00 335 ARG A C 1
ATOM 2650 O O . ARG A 1 335 ? -1.152 46.761 -59.929 1.00 60.00 335 ARG A O 1
ATOM 2657 N N . GLN A 1 336 ? 0.300 48.449 -59.631 1.00 58.84 336 GLN A N 1
ATOM 2658 C CA . GLN A 1 336 ? 0.861 48.392 -60.984 1.00 58.84 336 GLN A CA 1
ATOM 2659 C C . GLN A 1 336 ? 1.807 47.196 -61.179 1.00 58.84 336 GLN A C 1
ATOM 2661 O O . GLN A 1 336 ? 1.904 46.680 -62.289 1.00 58.84 336 GLN A O 1
ATOM 2666 N N . LYS A 1 337 ? 2.455 46.723 -60.105 1.00 57.47 337 LYS A N 1
ATOM 2667 C CA . LYS A 1 337 ? 3.403 45.596 -60.137 1.00 57.47 337 LYS A CA 1
ATOM 2668 C C . LYS A 1 337 ? 2.845 44.248 -59.628 1.00 57.47 337 LYS A C 1
ATOM 2670 O O . LYS A 1 337 ? 3.624 43.319 -59.473 1.00 57.47 337 LYS A O 1
ATOM 2675 N N . GLN A 1 338 ? 1.529 44.119 -59.388 1.00 56.31 338 GLN A N 1
ATOM 2676 C CA . GLN A 1 338 ? 0.848 42.881 -58.934 1.00 56.31 338 GLN A CA 1
ATOM 2677 C C . GLN A 1 338 ? 1.585 42.128 -57.798 1.00 56.31 338 GLN A C 1
ATOM 2679 O O . GLN A 1 338 ? 1.751 40.912 -57.834 1.00 56.31 338 GLN A O 1
ATOM 2684 N N . ALA A 1 339 ? 2.015 42.851 -56.761 1.00 53.94 339 ALA A N 1
ATOM 2685 C CA . ALA A 1 339 ? 2.793 42.303 -55.646 1.00 53.94 339 ALA A CA 1
ATOM 2686 C C . ALA A 1 339 ? 1.938 42.092 -54.376 1.00 53.94 339 ALA A C 1
ATOM 2688 O O . ALA A 1 339 ? 2.219 42.665 -53.331 1.00 53.94 339 ALA A O 1
ATOM 2689 N N . TYR A 1 340 ? 0.884 41.274 -54.445 1.00 48.28 340 TYR A N 1
ATOM 2690 C CA . TYR A 1 340 ? 0.146 40.804 -53.258 1.00 48.28 340 TYR A CA 1
ATOM 2691 C C . TYR A 1 340 ? 0.528 39.351 -52.964 1.00 48.28 340 TYR A C 1
ATOM 2693 O O . TYR A 1 340 ? -0.249 38.433 -53.215 1.00 48.28 340 TYR A O 1
ATOM 2701 N N . ARG A 1 341 ? 1.758 39.129 -52.490 1.00 46.81 341 ARG A N 1
ATOM 2702 C CA . ARG A 1 341 ? 2.167 37.826 -51.930 1.00 46.81 341 ARG A CA 1
ATOM 2703 C C . ARG A 1 341 ? 2.775 37.921 -50.531 1.00 46.81 341 ARG A C 1
ATOM 2705 O O . ARG A 1 341 ? 2.569 37.001 -49.757 1.00 46.81 341 ARG A O 1
ATOM 2712 N N . ASN A 1 342 ? 3.384 39.047 -50.148 1.00 44.53 342 ASN A N 1
ATOM 2713 C CA . ASN A 1 342 ? 4.059 39.173 -48.852 1.00 44.53 342 ASN A CA 1
ATOM 2714 C C . ASN A 1 342 ? 3.641 40.482 -48.155 1.00 44.53 342 ASN A C 1
ATOM 2716 O O . ASN A 1 342 ? 4.301 41.504 -48.311 1.00 44.53 342 ASN A O 1
ATOM 2720 N N . ILE A 1 343 ? 2.517 40.480 -47.431 1.00 46.44 343 ILE A N 1
ATOM 2721 C CA . ILE A 1 343 ? 2.089 41.623 -46.589 1.00 46.44 343 ILE A CA 1
ATOM 2722 C C . ILE A 1 343 ? 2.232 41.305 -45.087 1.00 46.44 343 ILE A C 1
ATOM 2724 O O . ILE A 1 343 ? 2.208 42.211 -44.260 1.00 46.44 343 ILE A O 1
ATOM 2728 N N . SER A 1 344 ? 2.470 40.049 -44.706 1.00 39.19 344 SER A N 1
ATOM 2729 C CA . SER A 1 344 ? 2.541 39.635 -43.298 1.00 39.19 344 SER A CA 1
ATOM 2730 C C . SER A 1 344 ? 3.841 40.001 -42.564 1.00 39.19 344 SER A C 1
ATOM 2732 O O . SER A 1 344 ? 3.796 40.143 -41.346 1.00 39.19 344 SER A O 1
ATOM 2734 N N . ASP A 1 345 ? 4.966 40.238 -43.250 1.00 43.53 345 ASP A N 1
ATOM 2735 C CA . ASP A 1 345 ? 6.259 40.428 -42.558 1.00 43.53 345 ASP A CA 1
ATOM 2736 C C . ASP A 1 345 ? 6.611 41.885 -42.214 1.00 43.53 345 ASP A C 1
ATOM 2738 O O . ASP A 1 345 ? 7.360 42.145 -41.274 1.00 43.53 345 ASP A O 1
ATOM 2742 N N . VAL A 1 346 ? 6.038 42.876 -42.901 1.00 46.91 346 VAL A N 1
ATOM 2743 C CA . VAL A 1 346 ? 6.465 44.281 -42.716 1.00 46.91 346 VAL A CA 1
ATOM 2744 C C . VAL A 1 346 ? 5.822 44.939 -41.482 1.00 46.91 346 VAL A C 1
ATOM 2746 O O . VAL A 1 346 ? 6.363 45.896 -40.932 1.00 46.91 346 VAL A O 1
ATOM 2749 N N . ALA A 1 347 ? 4.712 44.399 -40.967 1.00 43.00 347 ALA A N 1
ATOM 2750 C CA . ALA A 1 347 ? 4.042 44.936 -39.777 1.00 43.00 347 ALA A CA 1
ATOM 2751 C C . ALA A 1 347 ? 4.713 44.538 -38.442 1.00 43.00 347 ALA A C 1
ATOM 2753 O O . ALA A 1 347 ? 4.457 45.172 -37.417 1.00 43.00 347 ALA A O 1
ATOM 2754 N N . LEU A 1 348 ? 5.584 43.520 -38.436 1.00 43.38 348 LEU A N 1
ATOM 2755 C CA . LEU A 1 348 ? 6.242 43.020 -37.220 1.00 43.38 348 LEU A CA 1
ATOM 2756 C C . LEU A 1 348 ? 7.614 43.661 -36.956 1.00 43.38 348 LEU A C 1
ATOM 2758 O O . LEU A 1 348 ? 8.027 43.756 -35.800 1.00 43.38 348 LEU A O 1
ATOM 2762 N N . GLN A 1 349 ? 8.292 44.182 -37.983 1.00 43.94 349 GLN A N 1
ATOM 2763 C CA . GLN A 1 349 ? 9.642 44.739 -37.828 1.00 43.94 349 GLN A CA 1
ATOM 2764 C C . GLN A 1 349 ? 9.669 46.089 -37.082 1.00 43.94 349 GLN A C 1
ATOM 2766 O O . GLN A 1 349 ? 10.674 46.433 -36.466 1.00 43.94 349 GLN A O 1
ATOM 2771 N N . ASN A 1 350 ? 8.566 46.849 -37.083 1.00 40.31 350 ASN A N 1
ATOM 2772 C CA . ASN A 1 350 ? 8.544 48.225 -36.562 1.00 40.31 350 ASN A CA 1
ATOM 2773 C C . ASN A 1 350 ? 8.144 48.344 -35.074 1.00 40.31 350 ASN A C 1
ATOM 2775 O O . ASN A 1 350 ? 8.002 49.447 -34.555 1.00 40.31 350 ASN A O 1
ATOM 2779 N N . ARG A 1 351 ? 7.965 47.215 -34.365 1.00 45.16 351 ARG A N 1
ATOM 2780 C CA . ARG A 1 351 ? 7.727 47.185 -32.905 1.00 45.16 351 ARG A CA 1
ATOM 2781 C C . ARG A 1 351 ? 8.979 46.901 -32.064 1.00 45.16 351 ARG A C 1
ATOM 2783 O O . ARG A 1 351 ? 8.884 46.912 -30.843 1.00 45.16 351 ARG A O 1
ATOM 2790 N N . ARG A 1 352 ? 10.145 46.669 -32.684 1.00 43.84 352 ARG A N 1
ATOM 2791 C CA . ARG A 1 352 ? 11.400 46.319 -31.982 1.00 43.84 352 ARG A CA 1
ATOM 2792 C C . ARG A 1 352 ? 12.376 47.476 -31.735 1.00 43.84 352 ARG A C 1
ATOM 2794 O O . ARG A 1 352 ? 13.373 47.257 -31.064 1.00 43.84 352 ARG A O 1
ATOM 2801 N N . CYS A 1 353 ? 12.073 48.692 -32.188 1.00 42.34 353 CYS A N 1
ATOM 2802 C CA . CYS A 1 353 ? 12.895 49.880 -31.926 1.00 42.34 353 CYS A CA 1
ATOM 2803 C C . CYS A 1 353 ? 12.112 50.918 -31.109 1.00 42.34 353 CYS A C 1
ATOM 2805 O O . CYS A 1 353 ? 11.737 51.970 -31.620 1.00 42.34 353 CYS A O 1
ATOM 2807 N N . ARG A 1 354 ? 11.811 50.582 -29.852 1.00 43.69 354 ARG A N 1
ATOM 2808 C CA . ARG A 1 354 ? 11.492 51.534 -28.774 1.00 43.69 354 ARG A CA 1
ATOM 2809 C C . ARG A 1 354 ? 11.562 50.803 -27.432 1.00 43.69 354 ARG A C 1
ATOM 2811 O O . ARG A 1 354 ? 10.546 50.326 -26.939 1.00 43.69 354 ARG A O 1
ATOM 2818 N N . TRP A 1 355 ? 12.781 50.691 -26.921 1.00 42.09 355 TRP A N 1
ATOM 2819 C CA . TRP A 1 355 ? 13.142 50.692 -25.505 1.00 42.09 355 TRP A CA 1
ATOM 2820 C C . TRP A 1 355 ? 14.478 51.413 -25.399 1.00 42.09 355 TRP A C 1
ATOM 2822 O O . TRP A 1 355 ? 15.324 51.161 -26.290 1.00 42.09 355 TRP A O 1
#

Foldseek 3Di:
DDDDDDDDDDDDDDDDDDDDDDDDDDDDDDDDDDDDDDPPDPCPPPDVVVVVVVVVVLVVLVVDPCSVVVVVVVVVVVVVVVVVVVVVVVVVVVVVVVVVVVVVVVVVVVVVVVVVVVVVVVVVVVVVVVVVVVVVVVVVVVVVVVVVVVVVVVVVVVVVVVVVVVVVVVVVVVVVVVVVVVVVVVVVVVVVVVVCVVCVVVVVVVVVVVVVVVVVVVVVVVVVVCVVVVVVVVVCVVDPVNVVVVVVVVVVVVVVVVVVVVVVVVVVVVVVVVPDDDPDPDPPPDDDVVVCVVCVPVVVVVVPDDPPDPCVPDDDDPVVVVVVVVVVVVVVVCVVVVPPDDPPPPVPPVVPPDD

InterPro domains:
  IPR021911 ATPase family AAA domain-containing protein 3, N-terminal [PF12037] (35-282)